Protein AF-A0A959JX43-F1 (afdb_monomer_lite)

Radius of gyration: 30.29 Å; chains: 1; bounding box: 79×46×99 Å

pLDDT: mean 90.4, std 11.29, range [35.94, 98.44]

Foldseek 3Di:
DDDQDQPPDPDQKGWGWDDDDQFIWIWIAGPPDDLVRARIFTATSVRDTFKGWHDDDPQETFIEAQTCSQEPDGNEYAHYHQGCNQDHHEYNEYAHEHQGCNQADHEYNEYAAYHLFCNNAPHAYDEYGAYHQGVNDADHAYLEYAHEACFQRDENQHYNEYTAEHCHHEPYHRAYCEAAAEQLGFHDHHVDYDHYALLDDDDDDPDDDDDDDDPVPDDPDDPDQAACLLPVQFDKDKAFDQSVVRSVLSCSVVPDDDDPVSVVSNVVSRPDIDIDGDLVSSVVSCVVVVHPQPQWDDAPDPSGDIDGDVVSVVVNNVVNVVVVVVVVVVVVVVVD

Structure (mmCIF, N/CA/C/O backbone):
data_AF-A0A959JX43-F1
#
_entry.id   AF-A0A959JX43-F1
#
loop_
_atom_site.group_PDB
_atom_site.id
_atom_site.type_symbol
_atom_site.label_atom_id
_atom_site.label_alt_id
_atom_site.label_comp_id
_atom_site.label_asym_id
_atom_site.label_entity_id
_atom_site.label_seq_id
_atom_site.pdbx_PDB_ins_code
_atom_site.Cartn_x
_atom_site.Cartn_y
_atom_site.Cartn_z
_atom_site.occupancy
_atom_site.B_iso_or_equiv
_atom_site.auth_seq_id
_atom_site.auth_comp_id
_atom_site.auth_asym_id
_atom_site.auth_atom_id
_atom_site.pdbx_PDB_model_num
ATOM 1 N N . MET A 1 1 ? 24.816 31.297 -49.666 1.00 35.94 1 MET A N 1
ATOM 2 C CA . MET A 1 1 ? 24.174 29.974 -49.842 1.00 35.94 1 MET A CA 1
ATOM 3 C C . MET A 1 1 ? 24.915 28.950 -48.992 1.00 35.94 1 MET A C 1
ATOM 5 O O . MET A 1 1 ? 26.053 28.632 -49.310 1.00 35.94 1 MET A O 1
ATOM 9 N N . ARG A 1 2 ? 24.331 28.492 -47.877 1.00 36.88 2 ARG A N 1
ATOM 10 C CA . ARG A 1 2 ? 24.921 27.414 -47.063 1.00 36.88 2 ARG A CA 1
ATOM 11 C C . ARG A 1 2 ? 24.716 26.089 -47.804 1.00 36.88 2 ARG A C 1
ATOM 13 O O . ARG A 1 2 ? 23.579 25.698 -48.038 1.00 36.88 2 ARG A O 1
ATOM 20 N N . LYS A 1 3 ? 25.809 25.441 -48.217 1.00 36.75 3 LYS A N 1
ATOM 21 C CA . LYS A 1 3 ? 25.782 24.109 -48.834 1.00 36.75 3 LYS A CA 1
ATOM 22 C C . LYS A 1 3 ? 25.577 23.068 -47.731 1.00 36.75 3 LYS A C 1
ATOM 24 O O . LYS A 1 3 ? 26.495 22.813 -46.958 1.00 36.75 3 LYS A O 1
ATOM 29 N N . TYR A 1 4 ? 24.385 22.487 -47.654 1.00 43.59 4 TYR A N 1
ATOM 30 C CA . TYR A 1 4 ? 24.177 21.213 -46.969 1.00 43.59 4 TYR A CA 1
ATOM 31 C C . TYR A 1 4 ? 24.683 20.125 -47.917 1.00 43.59 4 TYR A C 1
ATOM 33 O O . TYR A 1 4 ? 24.173 19.995 -49.028 1.00 43.59 4 TYR A O 1
ATOM 41 N N . ILE A 1 5 ? 25.735 19.402 -47.537 1.00 46.00 5 ILE A N 1
ATOM 42 C CA . ILE A 1 5 ? 26.233 18.286 -48.343 1.00 46.00 5 ILE A CA 1
ATOM 43 C C . ILE A 1 5 ? 25.382 17.065 -47.983 1.00 46.00 5 ILE A C 1
ATOM 45 O O . ILE A 1 5 ? 25.605 16.433 -46.955 1.00 46.00 5 ILE A O 1
ATOM 49 N N . LEU A 1 6 ? 24.374 16.766 -48.808 1.00 42.44 6 LEU A N 1
ATOM 50 C CA . LEU A 1 6 ? 23.697 15.470 -48.795 1.00 42.44 6 LEU A CA 1
ATOM 51 C C . LEU A 1 6 ? 24.623 14.461 -49.488 1.00 42.44 6 LEU A C 1
ATOM 53 O O . LEU A 1 6 ? 24.766 14.495 -50.709 1.00 42.44 6 LEU A O 1
ATOM 57 N N . TYR A 1 7 ? 25.254 13.566 -48.731 1.00 45.69 7 TYR A N 1
ATOM 58 C CA . TYR A 1 7 ? 25.876 12.382 -49.320 1.00 45.69 7 TYR A CA 1
ATOM 59 C C . TYR A 1 7 ? 24.782 11.342 -49.570 1.00 45.69 7 TYR A C 1
ATOM 61 O O . TYR A 1 7 ? 24.347 10.648 -48.656 1.00 45.69 7 TYR A O 1
ATOM 69 N N . TRP A 1 8 ? 24.320 11.241 -50.817 1.00 37.72 8 TRP A N 1
ATOM 70 C CA . TRP A 1 8 ? 23.585 10.064 -51.279 1.00 37.72 8 TRP A CA 1
ATOM 71 C C . TRP A 1 8 ? 24.584 8.914 -51.416 1.00 37.72 8 TRP A C 1
ATOM 73 O O . TRP A 1 8 ? 25.344 8.859 -52.381 1.00 37.72 8 TRP A O 1
ATOM 83 N N . CYS A 1 9 ? 24.624 8.018 -50.432 1.00 39.25 9 CYS A N 1
ATOM 84 C CA . CYS A 1 9 ? 25.372 6.774 -50.544 1.00 39.25 9 CYS A CA 1
ATOM 85 C C . CYS A 1 9 ? 24.421 5.680 -51.041 1.00 39.25 9 CYS A C 1
ATOM 87 O O . CYS A 1 9 ? 23.413 5.395 -50.404 1.00 39.25 9 CYS A O 1
ATOM 89 N N . LEU A 1 10 ? 24.758 5.050 -52.167 1.00 40.81 10 LEU A N 1
ATOM 90 C CA . LEU A 1 10 ? 24.085 3.876 -52.751 1.00 40.81 10 LEU A CA 1
ATOM 91 C C . LEU A 1 10 ? 24.312 2.578 -51.936 1.00 40.81 10 LEU A C 1
ATOM 93 O O . LEU A 1 10 ? 24.238 1.474 -52.464 1.00 40.81 10 LEU A O 1
ATOM 97 N N . SER A 1 11 ? 24.602 2.705 -50.643 1.00 46.47 11 SER A N 1
ATOM 98 C CA . SER A 1 11 ? 24.836 1.617 -49.695 1.00 46.47 11 SER A CA 1
ATOM 99 C C . SER A 1 11 ? 23.832 1.740 -48.552 1.00 46.47 11 SER A C 1
ATOM 101 O O . SER A 1 11 ? 23.388 2.840 -48.242 1.00 46.47 11 SER A O 1
ATOM 103 N N . ALA A 1 12 ? 23.465 0.614 -47.944 1.00 56.19 12 ALA A N 1
ATOM 104 C CA . ALA A 1 12 ? 22.329 0.396 -47.046 1.00 56.19 12 ALA A CA 1
ATOM 105 C C . ALA A 1 12 ? 22.258 1.242 -45.747 1.00 56.19 12 ALA A C 1
ATOM 107 O O . ALA A 1 12 ? 21.536 0.863 -44.839 1.00 56.19 12 ALA A O 1
ATOM 108 N N . CYS A 1 13 ? 22.962 2.366 -45.622 1.00 59.44 13 CYS A N 1
ATOM 109 C CA . CYS A 1 13 ? 22.801 3.355 -44.555 1.00 59.44 13 CYS A CA 1
ATOM 110 C C . CYS A 1 13 ? 22.980 4.769 -45.125 1.00 59.44 13 CYS A C 1
ATOM 112 O O . CYS A 1 13 ? 23.917 5.023 -45.883 1.00 59.44 13 CYS A O 1
ATOM 114 N N . THR A 1 14 ? 22.115 5.706 -44.725 1.00 76.88 14 THR A N 1
ATOM 115 C CA . THR A 1 14 ? 22.274 7.135 -45.049 1.00 76.88 14 THR A CA 1
ATOM 116 C C . THR A 1 14 ? 22.760 7.884 -43.816 1.00 76.88 14 THR A C 1
ATOM 118 O O . THR A 1 14 ? 22.103 7.840 -42.778 1.00 76.88 14 THR A O 1
ATOM 121 N N . THR A 1 15 ? 23.883 8.592 -43.938 1.00 79.31 15 THR A N 1
ATOM 122 C CA . THR A 1 15 ? 24.430 9.445 -42.876 1.00 79.31 15 THR A CA 1
ATOM 123 C C . THR A 1 15 ? 24.252 10.915 -43.242 1.00 79.31 15 THR A C 1
ATOM 125 O O . THR A 1 15 ? 24.663 11.352 -44.317 1.00 79.31 15 THR A O 1
ATOM 128 N N . ILE A 1 16 ? 23.681 11.700 -42.331 1.00 82.44 16 ILE A N 1
ATOM 129 C CA . ILE A 1 16 ? 23.533 13.152 -42.454 1.00 82.44 16 ILE A CA 1
ATOM 130 C C . ILE A 1 16 ? 24.350 13.815 -41.348 1.00 82.44 16 ILE A C 1
ATOM 132 O O . ILE A 1 16 ? 24.233 13.455 -40.180 1.00 82.44 16 ILE A O 1
ATOM 136 N N . ILE A 1 17 ? 25.177 14.795 -41.708 1.00 81.12 17 ILE A N 1
ATOM 137 C CA . ILE A 1 17 ? 26.046 15.509 -40.768 1.00 81.12 17 ILE A CA 1
ATOM 138 C C . ILE A 1 17 ? 25.634 16.980 -40.730 1.00 81.12 17 ILE A C 1
ATOM 140 O O . ILE A 1 17 ? 25.636 17.661 -41.757 1.00 81.12 17 ILE A O 1
ATOM 144 N N . PHE A 1 18 ? 25.330 17.486 -39.537 1.00 81.12 18 PHE A N 1
ATOM 145 C CA . PHE A 1 18 ? 25.034 18.894 -39.284 1.00 81.12 18 PHE A CA 1
ATOM 146 C C . PHE A 1 18 ? 26.153 19.529 -38.451 1.00 81.12 18 PHE A C 1
ATOM 148 O O . PHE A 1 18 ? 26.552 18.973 -37.431 1.00 81.12 18 PHE A O 1
ATOM 155 N N . GLY A 1 19 ? 26.636 20.708 -38.858 1.00 76.19 19 GLY A N 1
ATOM 156 C CA . GLY A 1 19 ? 27.656 21.479 -38.128 1.00 76.19 19 GLY A CA 1
ATOM 157 C C . GLY A 1 19 ? 28.937 21.746 -38.927 1.00 76.19 19 GLY A C 1
ATOM 158 O O . GLY A 1 19 ? 29.076 21.319 -40.072 1.00 76.19 19 GLY A O 1
ATOM 159 N N . GLN A 1 20 ? 29.861 22.501 -38.331 1.00 68.50 20 GLN A N 1
ATOM 160 C CA . GLN A 1 20 ? 31.206 22.791 -38.852 1.00 68.50 20 GLN A CA 1
ATOM 161 C C . GLN A 1 20 ? 32.230 22.473 -37.745 1.00 68.50 20 GLN A C 1
ATOM 163 O O . GLN A 1 20 ? 31.922 22.645 -36.567 1.00 68.50 20 GLN A O 1
ATOM 168 N N . ASN A 1 21 ? 33.443 22.046 -38.110 1.00 65.94 21 ASN A N 1
ATOM 169 C CA . ASN A 1 21 ? 34.558 21.761 -37.186 1.00 65.94 21 ASN A CA 1
ATOM 170 C C . ASN A 1 21 ? 34.252 20.668 -36.131 1.00 65.94 21 ASN A C 1
ATOM 172 O O . ASN A 1 21 ? 33.748 19.606 -36.495 1.00 65.94 21 ASN A O 1
ATOM 176 N N . GLU A 1 22 ? 34.609 20.878 -34.858 1.00 67.62 22 GLU A N 1
ATOM 177 C CA . GLU A 1 22 ? 34.561 19.867 -33.782 1.00 67.62 22 GLU A CA 1
ATOM 178 C C . GLU A 1 22 ? 33.154 19.605 -33.211 1.00 67.62 22 GLU A C 1
ATOM 180 O O . GLU A 1 22 ? 32.963 18.635 -32.481 1.00 67.62 22 GLU A O 1
ATOM 185 N N . SER A 1 23 ? 32.148 20.405 -33.580 1.00 72.00 23 SER A N 1
ATOM 186 C CA . SER A 1 23 ? 30.762 20.270 -33.103 1.00 72.00 23 SER A CA 1
ATOM 187 C C . SER A 1 23 ? 29.850 19.791 -34.233 1.00 72.00 23 SER A C 1
ATOM 189 O O . SER A 1 23 ? 29.250 20.590 -34.955 1.00 72.00 23 SER A O 1
ATOM 191 N N . LYS A 1 24 ? 29.772 18.467 -34.403 1.00 82.88 24 LYS A N 1
ATOM 192 C CA . LYS A 1 24 ? 28.959 17.790 -35.425 1.00 82.88 24 LYS A CA 1
ATOM 193 C C . LYS A 1 24 ? 27.871 16.942 -34.769 1.00 82.88 24 LYS A C 1
ATOM 195 O O . LYS A 1 24 ? 28.171 16.154 -33.876 1.00 82.88 24 LYS A O 1
ATOM 200 N N . LEU A 1 25 ? 26.638 17.075 -35.253 1.00 84.19 25 LEU A N 1
ATOM 201 C CA . LEU A 1 25 ? 25.567 16.104 -35.035 1.00 84.19 25 LEU A CA 1
ATOM 202 C C . LEU A 1 25 ? 25.544 15.159 -36.232 1.00 84.19 25 LEU A C 1
ATOM 204 O O . LEU A 1 25 ? 25.424 15.613 -37.373 1.00 84.19 25 LEU A O 1
ATOM 208 N N . VAL A 1 26 ? 25.654 13.862 -35.969 1.00 85.81 26 VAL A N 1
ATOM 209 C CA . VAL A 1 26 ? 25.601 12.823 -36.999 1.00 85.81 26 VAL A CA 1
ATOM 210 C C . VAL A 1 26 ? 24.303 12.041 -36.834 1.00 85.81 26 VAL A C 1
ATOM 212 O O . VAL A 1 26 ? 24.002 11.575 -35.738 1.00 85.81 26 VAL A O 1
ATOM 215 N N . ILE A 1 27 ? 23.533 11.931 -37.914 1.00 87.62 27 ILE A N 1
ATOM 216 C CA . ILE A 1 27 ? 22.304 11.140 -37.989 1.00 87.62 27 ILE A CA 1
ATOM 217 C C . ILE A 1 27 ? 22.550 9.982 -38.943 1.00 87.62 27 ILE A C 1
ATOM 219 O O . ILE A 1 27 ? 22.764 10.222 -40.129 1.00 87.62 27 ILE A O 1
ATOM 223 N N . ASP A 1 28 ? 22.485 8.750 -38.454 1.00 84.81 28 ASP A N 1
ATOM 224 C CA . ASP A 1 28 ? 22.538 7.561 -39.306 1.00 84.81 28 ASP A CA 1
ATOM 225 C C . ASP A 1 28 ? 21.177 6.900 -39.358 1.00 84.81 28 ASP A C 1
ATOM 227 O O . ASP A 1 28 ? 20.604 6.586 -38.315 1.00 84.81 28 ASP A O 1
ATOM 231 N N . ALA A 1 29 ? 20.685 6.673 -40.571 1.00 85.50 29 ALA A N 1
ATOM 232 C CA . ALA A 1 29 ? 19.454 5.948 -40.826 1.00 85.50 29 ALA A CA 1
ATOM 233 C C . ALA A 1 29 ? 19.763 4.573 -41.431 1.00 85.50 29 ALA A C 1
ATOM 235 O O . ALA A 1 29 ? 20.457 4.494 -42.451 1.00 85.50 29 ALA A O 1
ATOM 236 N N . SER A 1 30 ? 19.224 3.508 -40.828 1.00 83.06 30 SER A N 1
ATOM 237 C CA . SER A 1 30 ? 19.380 2.126 -41.291 1.00 83.06 30 SER A CA 1
ATOM 238 C C . SER A 1 30 ? 18.025 1.507 -41.668 1.00 83.06 30 SER A C 1
ATOM 240 O O . SER A 1 30 ? 17.163 1.376 -40.804 1.00 83.06 30 SER A O 1
ATOM 242 N N . PRO A 1 31 ? 17.817 1.071 -42.925 1.00 79.19 31 PRO A N 1
ATOM 243 C CA . PRO A 1 31 ? 16.594 0.400 -43.355 1.00 79.19 31 PRO A CA 1
ATOM 244 C C . PRO A 1 31 ? 16.467 -1.022 -42.778 1.00 79.19 31 PRO A C 1
ATOM 246 O O . PRO A 1 31 ? 15.361 -1.543 -42.682 1.00 79.19 31 PRO A O 1
ATOM 249 N N . ASN A 1 32 ? 17.579 -1.640 -42.361 1.00 81.62 32 ASN A N 1
ATOM 250 C CA . ASN A 1 32 ? 17.627 -2.987 -41.785 1.00 81.62 32 ASN A CA 1
ATOM 251 C C . ASN A 1 32 ? 17.700 -2.911 -40.252 1.00 81.62 32 ASN A C 1
ATOM 253 O O . ASN A 1 32 ? 18.706 -3.293 -39.642 1.00 81.62 32 ASN A O 1
ATOM 257 N N . GLN A 1 33 ? 16.657 -2.354 -39.637 1.00 79.69 33 GLN A N 1
ATOM 258 C CA . GLN A 1 33 ? 16.631 -2.151 -38.190 1.00 79.69 33 GLN A CA 1
ATOM 259 C C . GLN A 1 33 ? 16.560 -3.473 -37.404 1.00 79.69 33 GLN A C 1
ATOM 261 O O . GLN A 1 33 ? 15.906 -4.430 -37.815 1.00 79.69 33 GLN A O 1
ATOM 266 N N . THR A 1 34 ? 17.212 -3.502 -36.245 1.00 83.31 34 THR A N 1
ATOM 267 C CA . THR A 1 34 ? 17.090 -4.526 -35.194 1.00 83.31 34 THR A CA 1
ATOM 268 C C . THR A 1 34 ? 17.241 -3.847 -33.829 1.00 83.31 34 THR A C 1
ATOM 270 O O . THR A 1 34 ? 17.682 -2.699 -33.766 1.00 83.31 34 THR A O 1
ATOM 273 N N . ASN A 1 35 ? 17.002 -4.563 -32.729 1.00 80.38 35 ASN A N 1
ATOM 274 C CA . ASN A 1 35 ? 17.163 -3.999 -31.381 1.00 80.38 35 ASN A CA 1
ATOM 275 C C . ASN A 1 35 ? 18.596 -3.550 -31.041 1.00 80.38 35 ASN A C 1
ATOM 277 O O . ASN A 1 35 ? 18.798 -2.731 -30.148 1.00 80.38 35 ASN A O 1
ATOM 281 N N . VAL A 1 36 ? 19.594 -4.057 -31.771 1.00 82.06 36 VAL A N 1
ATOM 282 C CA . VAL A 1 36 ? 21.014 -3.669 -31.662 1.00 82.06 36 VAL A CA 1
ATOM 283 C C . VAL A 1 36 ? 21.492 -2.824 -32.852 1.00 82.06 36 VAL A C 1
ATOM 285 O O . VAL A 1 36 ? 22.626 -2.341 -32.871 1.00 82.06 36 VAL A O 1
ATOM 288 N N . ASN A 1 37 ? 20.634 -2.632 -33.857 1.00 86.06 37 ASN A N 1
ATOM 289 C CA . ASN A 1 37 ? 20.868 -1.773 -35.010 1.00 86.06 37 ASN A CA 1
ATOM 290 C C . ASN A 1 37 ? 19.656 -0.857 -35.230 1.00 86.06 37 ASN A C 1
ATOM 292 O O . ASN A 1 37 ? 18.801 -1.184 -36.050 1.00 86.06 37 ASN A O 1
ATOM 296 N N . PRO A 1 38 ? 19.544 0.261 -34.501 1.00 86.06 38 PRO A N 1
ATOM 297 C CA . PRO A 1 38 ? 18.350 1.093 -34.541 1.00 86.06 38 PRO A CA 1
ATOM 298 C C . PRO A 1 38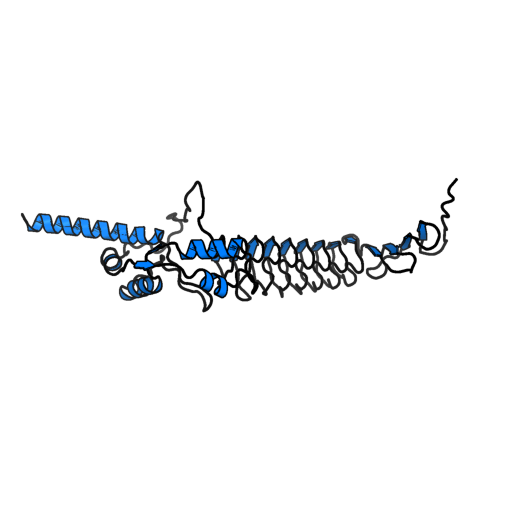 ? 18.116 1.745 -35.910 1.00 86.06 38 PRO A C 1
ATOM 300 O O . PRO A 1 38 ? 19.060 1.998 -36.663 1.00 86.06 38 PRO A O 1
ATOM 303 N N . LEU A 1 39 ? 16.850 2.072 -36.189 1.00 89.19 39 LEU A N 1
ATOM 304 C CA . LEU A 1 39 ? 16.424 2.776 -37.402 1.00 89.19 39 LEU A CA 1
ATOM 305 C C . LEU A 1 39 ? 17.119 4.130 -37.546 1.00 89.19 39 LEU A C 1
ATOM 307 O O . LEU A 1 39 ? 17.547 4.467 -38.645 1.00 89.19 39 LEU A O 1
ATOM 311 N N . ILE A 1 40 ? 17.236 4.890 -36.451 1.00 89.88 40 ILE A N 1
ATOM 312 C CA . ILE A 1 40 ? 17.953 6.168 -36.402 1.00 89.88 40 ILE A CA 1
ATOM 313 C C . ILE A 1 40 ? 18.916 6.179 -35.212 1.00 89.88 40 ILE A C 1
ATOM 315 O O . ILE A 1 40 ? 18.512 5.922 -34.075 1.00 89.88 40 ILE A O 1
ATOM 319 N N . ARG A 1 41 ? 20.175 6.550 -35.465 1.00 89.50 41 ARG A N 1
ATOM 320 C CA . ARG A 1 41 ? 21.171 6.899 -34.439 1.00 89.50 41 ARG A CA 1
ATOM 321 C C . ARG A 1 41 ? 21.476 8.382 -34.505 1.00 89.50 41 ARG A C 1
ATOM 323 O O . ARG A 1 41 ? 21.782 8.895 -35.578 1.00 89.50 41 ARG A O 1
ATOM 330 N N . LEU A 1 42 ? 21.448 9.049 -33.357 1.00 90.50 42 LEU A N 1
ATOM 331 C CA . LEU A 1 42 ? 22.016 10.383 -33.190 1.00 90.50 42 LEU A CA 1
ATOM 332 C C . LEU A 1 42 ? 23.347 10.245 -32.459 1.00 90.50 42 LEU A C 1
ATOM 334 O O . LEU A 1 42 ? 23.381 9.666 -31.374 1.00 90.50 42 LEU A O 1
ATOM 338 N N . ARG A 1 43 ? 24.427 10.777 -33.034 1.00 89.94 43 ARG A N 1
ATOM 339 C CA . ARG A 1 43 ? 25.784 10.695 -32.477 1.00 89.94 43 ARG A CA 1
ATOM 340 C C . ARG A 1 43 ? 26.431 12.064 -32.330 1.00 89.94 43 ARG A C 1
ATOM 342 O O . ARG A 1 43 ? 26.120 12.994 -33.081 1.00 89.94 43 ARG A O 1
ATOM 349 N N . ASN A 1 44 ? 27.353 12.171 -31.376 1.00 88.81 44 ASN A N 1
ATOM 350 C CA . ASN A 1 44 ? 28.218 13.341 -31.237 1.00 88.81 44 ASN A CA 1
ATOM 351 C C . ASN A 1 44 ? 29.389 13.306 -32.244 1.00 88.81 44 ASN A C 1
ATOM 353 O O . ASN A 1 44 ? 29.579 12.341 -32.987 1.00 88.81 44 ASN A O 1
ATOM 357 N N . SER A 1 45 ? 30.218 14.352 -32.242 1.00 85.06 45 SER A N 1
ATOM 358 C CA . SER A 1 45 ? 31.385 14.473 -33.127 1.00 85.06 45 SER A CA 1
ATOM 359 C C . SER A 1 45 ? 32.493 13.451 -32.872 1.00 85.06 45 SER A C 1
ATOM 361 O O . SER A 1 45 ? 33.313 13.222 -33.759 1.00 85.06 45 SER A O 1
ATOM 363 N N . GLN A 1 46 ? 32.509 12.834 -31.691 1.00 87.38 46 GLN A N 1
ATOM 364 C CA . GLN A 1 46 ? 33.448 11.778 -31.308 1.00 87.38 46 GLN A CA 1
ATOM 365 C C . GLN A 1 46 ? 32.961 10.385 -31.742 1.00 87.38 46 GLN A C 1
ATOM 367 O O . GLN A 1 46 ? 33.688 9.411 -31.586 1.00 87.38 46 GLN A O 1
ATOM 372 N N . GLY A 1 47 ? 31.747 10.284 -32.296 1.00 85.25 47 GLY A N 1
ATOM 373 C CA . GLY A 1 47 ? 31.135 9.023 -32.709 1.00 85.25 47 GLY A CA 1
ATOM 374 C C . GLY A 1 47 ? 30.369 8.297 -31.601 1.00 85.25 47 GLY A C 1
ATOM 375 O O . GLY A 1 47 ? 29.906 7.185 -31.844 1.00 85.25 47 GLY A O 1
ATOM 376 N N . ASN A 1 48 ? 30.198 8.910 -30.426 1.00 89.12 48 ASN A N 1
ATOM 377 C CA . ASN A 1 48 ? 29.417 8.334 -29.332 1.00 89.12 48 ASN A CA 1
ATOM 378 C C . ASN A 1 48 ? 27.920 8.470 -29.618 1.00 89.12 48 ASN A C 1
ATOM 380 O O . ASN A 1 48 ? 27.450 9.550 -29.993 1.00 89.12 48 ASN A O 1
ATOM 384 N N . ASP A 1 49 ? 27.177 7.393 -29.380 1.00 89.31 49 ASP A N 1
ATOM 385 C CA . ASP A 1 49 ? 25.722 7.377 -29.489 1.00 89.31 49 ASP A CA 1
ATOM 386 C C . ASP A 1 49 ? 25.080 8.217 -28.376 1.00 89.31 49 ASP A C 1
ATOM 388 O O . ASP A 1 49 ? 25.393 8.074 -27.196 1.00 89.31 49 ASP A O 1
ATOM 392 N N . LEU A 1 50 ? 24.162 9.097 -28.768 1.00 87.44 50 LEU A N 1
ATOM 393 C CA . LEU A 1 50 ? 23.392 9.965 -27.876 1.00 87.44 50 LEU A CA 1
ATOM 394 C C . LEU A 1 50 ? 21.954 9.466 -27.716 1.00 87.44 50 LEU A C 1
ATOM 396 O O . LEU A 1 50 ? 21.377 9.535 -26.634 1.00 87.44 50 LEU A O 1
ATOM 400 N N . MET A 1 51 ? 21.356 8.986 -28.807 1.00 90.12 51 MET A N 1
ATOM 401 C CA . MET A 1 51 ? 19.957 8.574 -28.848 1.00 90.12 51 MET A CA 1
ATOM 402 C C . MET A 1 51 ? 19.735 7.558 -29.958 1.00 90.12 51 MET A C 1
ATOM 404 O O . MET A 1 51 ? 20.236 7.724 -31.073 1.00 90.12 51 MET A O 1
ATOM 408 N N . TRP A 1 52 ? 18.955 6.527 -29.649 1.00 88.94 52 TRP A N 1
ATOM 409 C CA . TRP A 1 52 ? 18.468 5.545 -30.611 1.00 88.94 52 TRP A CA 1
ATOM 410 C C . TRP A 1 52 ? 16.961 5.716 -30.780 1.00 88.94 52 TRP A C 1
ATOM 412 O O . TRP A 1 52 ? 16.263 5.954 -29.794 1.00 88.94 52 TRP A O 1
ATOM 422 N N . ILE A 1 53 ? 16.465 5.587 -32.008 1.00 87.38 53 ILE A N 1
ATOM 423 C CA . ILE A 1 53 ? 15.035 5.463 -32.313 1.00 87.38 53 ILE A CA 1
ATOM 424 C C . ILE A 1 53 ? 14.875 4.201 -33.146 1.00 87.38 53 ILE A C 1
ATOM 426 O O . ILE A 1 53 ? 15.507 4.083 -34.198 1.00 87.38 53 ILE A O 1
ATOM 430 N N . HIS A 1 54 ? 14.076 3.249 -32.671 1.00 86.81 54 HIS A N 1
ATOM 431 C CA . HIS A 1 54 ? 13.856 1.984 -33.367 1.00 86.81 54 HIS A CA 1
ATOM 432 C C . HIS A 1 54 ? 12.557 1.297 -32.952 1.00 86.81 54 HIS A C 1
ATOM 434 O O . HIS A 1 54 ? 11.874 1.721 -32.021 1.00 86.81 54 HIS A O 1
ATOM 440 N N . SER A 1 55 ? 12.200 0.268 -33.708 1.00 82.81 55 SER A N 1
ATOM 441 C CA . SER A 1 55 ? 11.029 -0.570 -33.493 1.00 82.81 55 SER A CA 1
ATOM 442 C C . SER A 1 55 ? 11.365 -1.981 -33.974 1.00 82.81 55 SER A C 1
ATOM 444 O O . SER A 1 55 ? 11.770 -2.162 -35.124 1.00 82.81 55 SER A O 1
ATOM 446 N N . ASP A 1 56 ? 11.215 -2.996 -33.124 1.00 76.56 56 ASP A N 1
ATOM 447 C CA . ASP A 1 56 ? 11.192 -4.387 -33.567 1.00 76.56 56 ASP A CA 1
ATOM 448 C C . ASP A 1 56 ? 9.756 -4.873 -33.722 1.00 76.56 56 ASP A C 1
ATOM 450 O O . ASP A 1 56 ? 8.959 -4.861 -32.788 1.00 76.56 56 ASP A O 1
ATOM 454 N N . ARG A 1 57 ? 9.426 -5.378 -34.917 1.00 71.69 57 ARG A N 1
ATOM 455 C CA . ARG A 1 57 ? 8.059 -5.808 -35.262 1.00 71.69 57 ARG A CA 1
ATOM 456 C C . ARG A 1 57 ? 7.066 -4.619 -35.193 1.00 71.69 57 ARG A C 1
ATOM 458 O O . ARG A 1 57 ? 7.366 -3.573 -34.635 1.00 71.69 57 ARG A O 1
ATOM 465 N N . PRO A 1 58 ? 5.872 -4.705 -35.797 1.00 69.50 58 PRO A N 1
ATOM 466 C CA . PRO A 1 58 ? 5.065 -3.503 -36.041 1.00 69.50 58 PRO A CA 1
ATOM 467 C C . PRO A 1 58 ? 4.472 -2.824 -34.790 1.00 69.50 58 PRO A C 1
ATOM 469 O O . PRO A 1 58 ? 3.834 -1.788 -34.934 1.00 69.50 58 PRO A O 1
ATOM 472 N N . ALA A 1 59 ? 4.643 -3.384 -33.588 1.00 83.31 59 ALA A N 1
ATOM 473 C CA . ALA A 1 59 ? 3.939 -2.938 -32.384 1.00 83.31 59 ALA A CA 1
ATOM 474 C C . ALA A 1 59 ? 4.835 -2.308 -31.300 1.00 83.31 59 ALA A C 1
ATOM 476 O O . ALA A 1 59 ? 4.303 -1.737 -30.354 1.00 83.31 59 ALA A O 1
ATOM 477 N N . ASN A 1 60 ? 6.165 -2.391 -31.406 1.00 90.62 60 ASN A N 1
ATOM 478 C CA . ASN A 1 60 ? 7.060 -1.833 -30.389 1.00 90.62 60 ASN A CA 1
ATOM 479 C C . ASN A 1 60 ? 7.536 -0.421 -30.762 1.00 90.62 60 ASN A C 1
ATOM 481 O O . ASN A 1 60 ? 7.756 -0.127 -31.934 1.00 90.62 60 ASN A O 1
ATOM 485 N N . THR A 1 61 ? 7.728 0.458 -29.780 1.00 92.56 61 THR A N 1
ATOM 486 C CA . THR A 1 61 ? 8.295 1.804 -29.966 1.00 92.56 61 THR A CA 1
ATOM 487 C C . THR A 1 61 ? 9.413 2.033 -28.967 1.00 92.56 61 THR A C 1
ATOM 489 O O . THR A 1 61 ? 9.154 2.076 -27.766 1.00 92.56 61 THR A O 1
ATOM 492 N N . PHE A 1 62 ? 10.640 2.230 -29.448 1.00 93.50 62 PHE A N 1
ATOM 493 C CA . PHE A 1 62 ? 11.807 2.423 -28.594 1.00 93.50 62 PHE A CA 1
ATOM 494 C C . PHE A 1 62 ? 12.537 3.727 -28.898 1.00 93.50 62 PHE A C 1
ATOM 496 O O . PHE A 1 62 ? 12.858 4.041 -30.048 1.00 93.50 62 PHE A O 1
ATOM 503 N N . MET A 1 63 ? 12.830 4.482 -27.842 1.00 94.06 63 MET A N 1
ATOM 504 C CA . MET A 1 63 ? 13.492 5.776 -27.925 1.00 94.06 63 MET A CA 1
ATOM 505 C C . MET A 1 63 ? 14.429 5.996 -26.734 1.00 94.06 63 MET A C 1
ATOM 507 O O . MET A 1 63 ? 13.988 6.188 -25.610 1.00 94.06 63 MET A O 1
ATOM 511 N N . GLY A 1 64 ? 15.737 6.041 -26.970 1.00 93.44 64 GLY A N 1
ATOM 512 C CA . GLY A 1 64 ? 16.747 6.251 -25.929 1.00 93.44 64 GLY A CA 1
ATOM 513 C C . GLY A 1 64 ? 17.939 5.316 -26.083 1.00 93.44 64 GLY A C 1
ATOM 514 O O . GLY A 1 64 ? 17.831 4.250 -26.687 1.00 93.44 64 GLY A O 1
ATOM 515 N N . PHE A 1 65 ? 19.098 5.724 -25.562 1.00 92.12 65 PHE A N 1
ATOM 516 C CA . PHE A 1 65 ? 20.309 4.904 -25.621 1.00 92.12 65 PHE A CA 1
ATOM 517 C C . PHE A 1 65 ? 20.065 3.539 -24.960 1.00 92.12 65 PHE A C 1
ATOM 519 O O . PHE A 1 65 ? 19.635 3.477 -23.810 1.00 92.12 65 PHE A O 1
ATOM 526 N N . LEU A 1 66 ? 20.304 2.453 -25.699 1.00 91.88 66 LEU A N 1
ATOM 527 C CA . LEU A 1 66 ? 20.081 1.070 -25.258 1.00 91.88 66 LEU A CA 1
ATOM 528 C C . LEU A 1 66 ? 18.646 0.738 -24.786 1.00 91.88 66 LEU A C 1
ATOM 530 O O . LEU A 1 66 ? 18.447 -0.220 -24.033 1.00 91.88 66 LEU A O 1
ATOM 534 N N . SER A 1 67 ? 17.635 1.495 -25.218 1.00 94.06 67 SER A N 1
ATOM 535 C CA . SER A 1 67 ? 16.235 1.168 -24.924 1.00 94.06 67 SER A CA 1
ATOM 536 C C . SER A 1 67 ? 15.780 -0.070 -25.707 1.00 94.06 67 SER A C 1
ATOM 538 O O . SER A 1 67 ? 16.048 -0.161 -26.905 1.00 94.06 67 SER A O 1
ATOM 540 N N . GLY A 1 68 ? 15.124 -1.025 -25.036 1.00 90.94 68 GLY A N 1
ATOM 541 C CA . GLY A 1 68 ? 14.543 -2.223 -25.664 1.00 90.94 68 GLY A CA 1
ATOM 542 C C . GLY A 1 68 ? 15.536 -3.201 -26.308 1.00 90.94 68 GLY A C 1
ATOM 543 O O . GLY A 1 68 ? 15.133 -4.026 -27.120 1.00 90.94 68 GLY A O 1
ATOM 544 N N . VAL A 1 69 ? 16.833 -3.132 -25.986 1.00 90.56 69 VAL A N 1
ATOM 545 C CA . VAL A 1 69 ? 17.881 -3.884 -26.709 1.00 90.56 69 VAL A CA 1
ATOM 546 C C . VAL A 1 69 ? 17.705 -5.402 -26.644 1.00 90.56 69 VAL A C 1
ATOM 548 O O . VAL A 1 69 ? 17.922 -6.078 -27.648 1.00 90.56 69 VAL A O 1
ATOM 551 N N . ALA A 1 70 ? 17.309 -5.947 -25.493 1.00 90.62 70 ALA A N 1
ATOM 552 C CA . ALA A 1 70 ? 17.046 -7.377 -25.353 1.00 90.62 70 ALA A CA 1
ATOM 553 C C . ALA A 1 70 ? 15.568 -7.749 -25.561 1.00 90.62 70 ALA A C 1
ATOM 555 O O . ALA A 1 70 ? 15.233 -8.918 -25.374 1.00 90.62 70 ALA A O 1
ATOM 556 N N . ASN A 1 71 ? 14.707 -6.796 -25.960 1.00 89.62 71 ASN A N 1
ATOM 557 C CA . ASN A 1 71 ? 13.281 -7.039 -26.171 1.00 89.62 71 ASN A CA 1
ATOM 558 C C . ASN A 1 71 ? 13.052 -8.226 -27.112 1.00 89.62 71 ASN A C 1
ATOM 560 O O . ASN A 1 71 ? 13.555 -8.241 -28.233 1.00 89.62 71 ASN A O 1
ATOM 564 N N . THR A 1 72 ? 12.258 -9.208 -26.683 1.00 89.81 72 THR A N 1
ATOM 565 C CA . THR A 1 72 ? 11.714 -10.228 -27.597 1.00 89.81 72 THR A CA 1
ATOM 566 C C . THR A 1 72 ? 10.182 -10.241 -27.642 1.00 89.81 72 THR A C 1
ATOM 568 O O . THR A 1 72 ? 9.614 -10.935 -28.490 1.00 89.81 72 THR A O 1
ATOM 571 N N . GLY A 1 73 ? 9.526 -9.436 -26.794 1.00 87.62 73 GLY A N 1
ATOM 572 C CA . GLY A 1 73 ? 8.075 -9.275 -26.704 1.00 87.62 73 GLY A CA 1
ATOM 573 C C . GLY A 1 73 ? 7.476 -8.298 -27.722 1.00 87.62 73 GLY A C 1
ATOM 574 O O . GLY A 1 73 ? 8.157 -7.801 -28.623 1.00 87.62 73 GLY A O 1
ATOM 575 N N . LEU A 1 74 ? 6.176 -8.039 -27.594 1.00 89.44 74 LEU A N 1
ATOM 576 C CA . LEU A 1 74 ? 5.352 -7.272 -28.535 1.00 89.44 74 LEU A CA 1
ATOM 577 C C . LEU A 1 74 ? 4.585 -6.156 -27.815 1.00 89.44 74 LEU A C 1
ATOM 579 O O . LEU A 1 74 ? 4.290 -6.280 -26.629 1.00 89.44 74 LEU A O 1
ATOM 583 N N . ALA A 1 75 ? 4.203 -5.117 -28.562 1.00 91.12 75 ALA A N 1
ATOM 584 C CA . ALA A 1 75 ? 3.354 -4.016 -28.097 1.00 91.12 75 ALA A CA 1
ATOM 585 C C . ALA A 1 75 ? 3.919 -3.210 -26.907 1.00 91.12 75 ALA A C 1
ATOM 587 O O . ALA A 1 75 ? 3.187 -2.711 -26.058 1.00 91.12 75 ALA A O 1
ATOM 588 N N . ASN A 1 76 ? 5.240 -3.052 -26.851 1.00 94.81 76 ASN A N 1
ATOM 589 C CA . ASN A 1 76 ? 5.947 -2.323 -25.808 1.00 94.81 76 ASN A CA 1
ATOM 590 C C . ASN A 1 76 ? 6.327 -0.902 -26.255 1.00 94.81 76 ASN A C 1
ATOM 592 O O . ASN A 1 76 ? 6.836 -0.697 -27.355 1.00 94.81 76 ASN A O 1
ATOM 596 N N . THR A 1 77 ? 6.166 0.083 -25.373 1.00 95.94 77 THR A N 1
ATOM 597 C CA . THR A 1 77 ? 6.664 1.453 -25.566 1.00 95.94 77 THR A CA 1
ATOM 598 C C . THR A 1 77 ? 7.739 1.750 -24.535 1.00 95.94 77 THR A C 1
ATOM 600 O O . THR A 1 77 ? 7.421 1.901 -23.361 1.00 95.94 77 THR A O 1
ATOM 603 N N . PHE A 1 78 ? 9.000 1.865 -24.952 1.00 96.06 78 PHE A N 1
ATOM 604 C CA . PHE A 1 78 ? 10.118 2.198 -24.068 1.00 96.06 78 PHE A CA 1
ATOM 605 C C . PHE A 1 78 ? 10.768 3.521 -24.480 1.00 96.06 78 PHE A C 1
ATOM 607 O O . PHE A 1 78 ? 11.272 3.669 -25.590 1.00 96.06 78 PHE A O 1
ATOM 614 N N . ILE A 1 79 ? 10.754 4.503 -23.580 1.00 96.38 79 ILE A N 1
ATOM 615 C CA . ILE A 1 79 ? 11.292 5.844 -23.816 1.00 96.38 79 ILE A CA 1
ATOM 616 C C . ILE A 1 79 ? 12.199 6.236 -22.649 1.00 96.38 79 ILE A C 1
ATOM 618 O O . ILE A 1 79 ? 11.744 6.500 -21.543 1.00 96.38 79 ILE A O 1
ATOM 622 N N . GLY A 1 80 ? 13.499 6.312 -22.889 1.00 96.44 80 GLY A N 1
ATOM 623 C CA . GLY A 1 80 ? 14.510 6.634 -21.890 1.00 96.44 80 GLY A CA 1
ATOM 624 C C . GLY A 1 80 ? 15.758 5.782 -22.068 1.00 96.44 80 GLY A C 1
ATOM 625 O O . GLY A 1 80 ? 15.713 4.680 -22.615 1.00 96.44 80 GLY A O 1
ATOM 626 N N . SER A 1 81 ? 16.903 6.292 -21.613 1.00 95.00 81 SER A N 1
ATOM 627 C CA . SER A 1 81 ? 18.134 5.498 -21.633 1.00 95.00 81 SER A CA 1
ATOM 628 C C . SER A 1 81 ? 17.944 4.240 -20.780 1.00 95.00 81 SER A C 1
ATOM 630 O O . SER A 1 81 ? 17.453 4.331 -19.653 1.00 95.00 81 SER A O 1
ATOM 632 N N . VAL A 1 82 ? 18.306 3.087 -21.349 1.00 95.25 82 VAL A N 1
ATOM 633 C CA . VAL A 1 82 ? 18.155 1.723 -20.808 1.00 95.25 82 VAL A CA 1
ATOM 634 C C . VAL A 1 82 ? 16.731 1.341 -20.358 1.00 95.25 82 VAL A C 1
ATOM 636 O O . VAL A 1 82 ? 16.557 0.377 -19.615 1.00 95.25 82 VAL A O 1
ATOM 639 N N . ALA A 1 83 ? 15.694 2.053 -20.815 1.00 96.38 83 ALA A N 1
ATOM 640 C CA . ALA A 1 83 ? 14.303 1.676 -20.5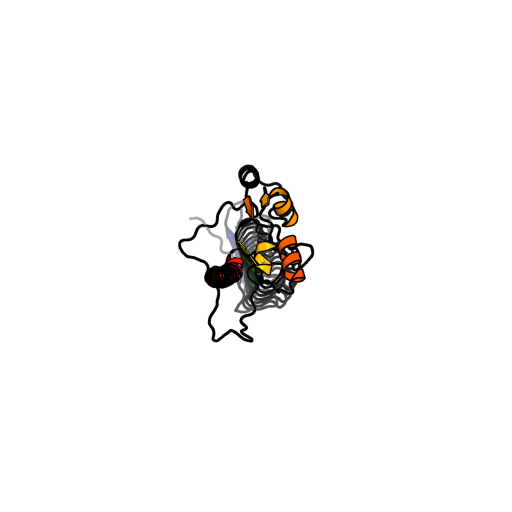55 1.00 96.38 83 ALA A CA 1
ATOM 641 C C . ALA A 1 83 ? 13.966 0.342 -21.246 1.00 96.38 83 ALA A C 1
ATOM 643 O O . ALA A 1 83 ? 14.249 0.182 -22.440 1.00 96.38 83 ALA A O 1
ATOM 644 N N . GLY A 1 84 ? 13.389 -0.607 -20.501 1.00 92.69 84 GLY A N 1
ATOM 645 C CA . GLY A 1 84 ? 13.043 -1.942 -21.005 1.00 92.69 84 GLY A CA 1
ATOM 646 C C . GLY A 1 84 ? 14.234 -2.765 -21.513 1.00 92.69 84 GLY A C 1
ATOM 647 O O . GLY A 1 84 ? 14.054 -3.627 -22.372 1.00 92.69 84 GLY A O 1
ATOM 648 N N . ASN A 1 85 ? 15.462 -2.466 -21.063 1.00 92.00 85 ASN A N 1
ATOM 649 C CA . ASN A 1 85 ? 16.688 -3.008 -21.658 1.00 92.00 85 ASN A CA 1
ATOM 650 C C . ASN A 1 85 ? 16.739 -4.541 -21.658 1.00 92.00 85 ASN A C 1
ATOM 652 O O . ASN A 1 85 ? 17.077 -5.115 -22.690 1.00 92.00 85 ASN A O 1
ATOM 656 N N . ALA A 1 86 ? 16.374 -5.177 -20.544 1.00 90.12 86 ALA A N 1
ATOM 657 C CA . ALA A 1 86 ? 16.355 -6.626 -20.384 1.00 90.12 86 ALA A CA 1
ATOM 658 C C . ALA A 1 86 ? 14.933 -7.217 -20.467 1.00 90.12 86 ALA A C 1
ATOM 660 O O . ALA A 1 86 ? 14.671 -8.277 -19.896 1.00 90.12 86 ALA A O 1
ATOM 661 N N . ASN A 1 87 ? 14.011 -6.558 -21.190 1.00 88.56 87 ASN A N 1
ATOM 662 C CA . ASN A 1 87 ? 12.692 -7.135 -21.436 1.00 88.56 87 ASN A CA 1
ATOM 663 C C . ASN A 1 87 ? 12.830 -8.409 -22.284 1.00 88.56 87 ASN A C 1
ATOM 665 O O . ASN A 1 87 ? 13.329 -8.296 -23.388 1.00 88.56 87 ASN A O 1
ATOM 669 N N . GLN A 1 88 ? 12.421 -9.603 -21.843 1.00 86.69 88 GLN A N 1
ATOM 670 C CA . GLN A 1 88 ? 12.518 -10.800 -22.704 1.00 86.69 88 GLN A CA 1
ATOM 671 C C . GLN A 1 88 ? 11.172 -11.079 -23.368 1.00 86.69 88 GLN A C 1
ATOM 673 O O . GLN A 1 88 ? 10.956 -10.645 -24.496 1.00 86.69 88 GLN A O 1
ATOM 678 N N . ALA A 1 89 ? 10.247 -11.748 -22.686 1.00 87.38 89 ALA A N 1
ATOM 679 C CA . ALA A 1 89 ? 8.947 -12.147 -23.231 1.00 87.38 89 ALA A CA 1
ATOM 680 C C . ALA A 1 89 ? 7.798 -11.176 -22.895 1.00 87.38 89 ALA A C 1
ATOM 682 O O . ALA A 1 89 ? 6.675 -11.395 -23.341 1.00 87.38 89 ALA A O 1
ATOM 683 N N . GLY A 1 90 ? 8.057 -10.125 -22.111 1.00 88.12 90 GLY A N 1
ATOM 684 C CA . GLY A 1 90 ? 7.027 -9.189 -21.657 1.00 88.12 90 GLY A CA 1
ATOM 685 C C . GLY A 1 90 ? 6.329 -8.452 -22.801 1.00 88.12 90 GLY A C 1
ATOM 686 O O . GLY A 1 90 ? 6.996 -7.955 -23.714 1.00 88.12 90 GLY A O 1
ATOM 687 N N . ILE A 1 91 ? 5.000 -8.362 -22.739 1.00 91.12 91 ILE A N 1
ATOM 688 C CA . ILE A 1 91 ? 4.147 -7.721 -23.753 1.00 91.12 91 ILE A CA 1
ATOM 689 C C . ILE A 1 91 ? 3.319 -6.576 -23.162 1.00 91.12 91 ILE A C 1
ATOM 691 O O . ILE A 1 91 ? 3.076 -6.547 -21.956 1.00 91.12 91 ILE A O 1
ATOM 695 N N . ASP A 1 92 ? 2.860 -5.651 -24.003 1.00 93.81 92 ASP A N 1
ATOM 696 C CA . ASP A 1 92 ? 1.950 -4.560 -23.616 1.00 93.81 92 ASP A CA 1
ATOM 697 C C . ASP A 1 92 ? 2.478 -3.670 -22.473 1.00 93.81 92 ASP A C 1
ATOM 699 O O . ASP A 1 92 ? 1.717 -3.199 -21.626 1.00 93.81 92 ASP A O 1
ATOM 703 N N . ASN A 1 93 ? 3.792 -3.443 -22.403 1.00 95.69 93 ASN A N 1
ATOM 704 C CA . ASN A 1 93 ? 4.389 -2.614 -21.359 1.00 95.69 93 ASN A CA 1
ATOM 705 C C . ASN A 1 93 ? 4.681 -1.191 -21.850 1.00 95.69 93 ASN A C 1
ATOM 707 O O . ASN A 1 93 ? 5.226 -0.986 -22.932 1.00 95.69 93 ASN A O 1
ATOM 711 N N . THR A 1 94 ? 4.417 -0.195 -21.010 1.00 97.31 94 THR A N 1
ATOM 712 C CA . THR A 1 94 ? 4.846 1.192 -21.231 1.00 97.31 94 THR A CA 1
ATOM 713 C C . THR A 1 94 ? 5.889 1.567 -20.191 1.00 97.31 94 THR A C 1
ATOM 715 O O . THR A 1 94 ? 5.586 1.570 -19.004 1.00 97.31 94 THR A O 1
ATOM 718 N N . ALA A 1 95 ? 7.104 1.910 -20.614 1.00 97.00 95 ALA A N 1
ATOM 719 C CA . ALA A 1 95 ? 8.169 2.402 -19.749 1.00 97.00 95 ALA A CA 1
ATOM 720 C C . ALA A 1 95 ? 8.686 3.753 -20.243 1.00 97.00 95 ALA A C 1
ATOM 722 O O . ALA A 1 95 ? 9.188 3.861 -21.358 1.00 97.00 95 ALA A O 1
ATOM 723 N N . VAL A 1 96 ? 8.607 4.784 -19.409 1.00 97.94 96 VAL A N 1
ATOM 724 C CA . VAL A 1 96 ? 9.088 6.127 -19.735 1.00 97.94 96 VAL A CA 1
ATOM 725 C C . VAL A 1 96 ? 9.940 6.654 -18.584 1.00 97.94 96 VAL A C 1
ATOM 727 O O . VAL A 1 96 ? 9.436 6.936 -17.502 1.00 97.94 96 VAL A O 1
ATOM 730 N N . GLY A 1 97 ? 11.243 6.800 -18.803 1.00 97.31 97 GLY A N 1
ATOM 731 C CA . GLY A 1 97 ? 12.214 7.224 -17.795 1.00 97.31 97 GLY A CA 1
ATOM 732 C C . GLY A 1 97 ? 13.537 6.471 -17.907 1.00 97.31 97 GLY A C 1
ATOM 733 O O . GLY A 1 97 ? 13.636 5.438 -18.566 1.00 97.31 97 GLY A O 1
ATOM 734 N N . TYR A 1 98 ? 14.580 6.985 -17.255 1.00 97.00 98 TYR A N 1
ATOM 735 C CA . TYR A 1 98 ? 15.863 6.286 -17.193 1.00 97.00 98 TYR A CA 1
ATOM 736 C C . TYR A 1 98 ? 15.711 4.968 -16.422 1.00 97.00 98 TYR A C 1
ATOM 738 O O . TYR A 1 98 ? 15.258 4.984 -15.278 1.00 97.00 98 TYR A O 1
ATOM 746 N N . ALA A 1 99 ? 16.076 3.843 -17.040 1.00 96.19 99 ALA A N 1
ATOM 747 C CA . ALA A 1 99 ? 15.967 2.504 -16.448 1.00 96.19 99 ALA A CA 1
ATOM 748 C C . ALA A 1 99 ? 14.552 2.118 -15.952 1.00 96.19 99 ALA A C 1
ATOM 750 O O . ALA A 1 99 ? 14.412 1.286 -15.054 1.00 96.19 99 ALA A O 1
ATOM 751 N N . ALA A 1 100 ? 13.489 2.704 -16.518 1.00 96.69 100 ALA A N 1
ATOM 752 C CA . ALA A 1 100 ? 12.126 2.228 -16.278 1.00 96.69 100 ALA A CA 1
ATOM 753 C C . ALA A 1 100 ? 11.962 0.812 -16.867 1.00 96.69 100 ALA A C 1
ATOM 755 O O . ALA A 1 100 ? 12.395 0.576 -17.999 1.00 96.69 100 ALA A O 1
ATOM 756 N N . LEU A 1 101 ? 11.363 -0.125 -16.115 1.00 94.12 101 LEU A N 1
ATOM 757 C CA . LEU A 1 101 ? 11.222 -1.543 -16.515 1.00 94.12 101 LEU A CA 1
ATOM 758 C C . LEU A 1 101 ? 12.545 -2.218 -16.949 1.00 94.12 101 LEU A C 1
ATOM 760 O O . LEU A 1 101 ? 12.565 -3.043 -17.861 1.00 94.12 101 LEU A O 1
ATOM 764 N N . TYR A 1 102 ? 13.670 -1.844 -16.335 1.00 93.94 102 TYR A N 1
ATOM 765 C CA . TYR A 1 102 ? 15.001 -2.286 -16.761 1.00 93.94 102 TYR A CA 1
ATOM 766 C C . TYR A 1 102 ? 15.158 -3.818 -16.874 1.00 93.94 102 TYR A C 1
ATOM 768 O O . TYR A 1 102 ? 15.655 -4.276 -17.901 1.00 93.94 102 TYR A O 1
ATOM 776 N N . ASP A 1 103 ? 14.709 -4.596 -15.881 1.00 89.81 103 ASP A N 1
ATOM 777 C CA . ASP A 1 103 ? 14.863 -6.064 -15.794 1.00 89.81 103 ASP A CA 1
ATOM 778 C C . ASP A 1 103 ? 13.521 -6.821 -15.826 1.00 89.81 103 ASP A C 1
ATOM 780 O O . ASP A 1 103 ? 13.200 -7.579 -14.911 1.00 89.81 103 ASP A O 1
ATOM 784 N N . ASN A 1 104 ? 12.718 -6.611 -16.880 1.00 87.62 104 ASN A N 1
ATOM 785 C CA . ASN A 1 104 ? 11.421 -7.282 -17.053 1.00 87.62 104 ASN A CA 1
ATOM 786 C C . ASN A 1 104 ? 11.465 -8.576 -17.880 1.00 87.62 104 ASN A C 1
ATOM 788 O O . ASN A 1 104 ? 11.197 -8.583 -19.077 1.00 87.62 104 ASN A O 1
ATOM 792 N N . ARG A 1 105 ? 11.744 -9.728 -17.266 1.00 87.31 105 ARG A N 1
ATOM 793 C CA . ARG A 1 105 ? 11.903 -10.981 -18.031 1.00 87.31 105 ARG A CA 1
ATOM 794 C C . ARG A 1 105 ? 10.605 -11.445 -18.697 1.00 87.31 105 ARG A C 1
ATOM 796 O O . ARG A 1 105 ? 10.632 -11.790 -19.876 1.00 87.31 105 ARG A O 1
ATOM 803 N N . SER A 1 106 ? 9.476 -11.451 -17.993 1.00 88.19 106 SER A N 1
ATOM 804 C CA . SER A 1 106 ? 8.211 -11.976 -18.545 1.00 88.19 106 SER A CA 1
ATOM 805 C C . SER A 1 106 ? 6.946 -11.201 -18.174 1.00 88.19 106 SER A C 1
ATOM 807 O O . SER A 1 106 ? 5.863 -11.605 -18.590 1.00 88.19 106 SER A O 1
ATOM 809 N N . GLY A 1 107 ? 7.048 -10.117 -17.402 1.00 89.12 107 GLY A N 1
ATOM 810 C CA . GLY A 1 107 ? 5.892 -9.328 -16.981 1.00 89.12 107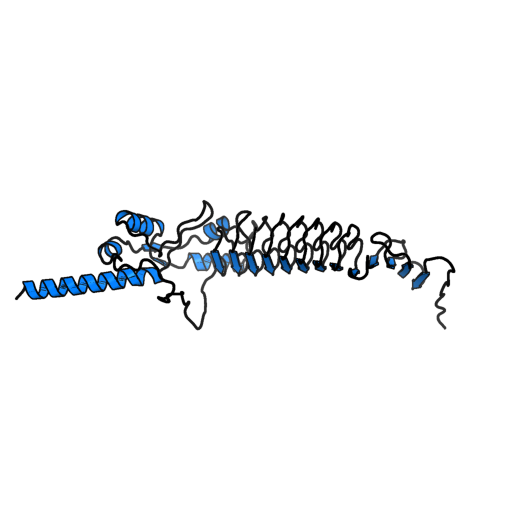 GLY A CA 1
ATOM 811 C C . GLY A 1 107 ? 5.209 -8.615 -18.148 1.00 89.12 107 GLY A C 1
ATOM 812 O O . GLY A 1 107 ? 5.864 -8.166 -19.095 1.00 89.12 107 GLY A O 1
ATOM 813 N N . HIS A 1 108 ? 3.889 -8.486 -18.088 1.00 92.44 108 HIS A N 1
ATOM 814 C CA . HIS A 1 108 ? 3.097 -7.858 -19.143 1.00 92.44 108 HIS A CA 1
ATOM 815 C C . HIS A 1 108 ? 2.061 -6.877 -18.602 1.00 92.44 108 HIS A C 1
ATOM 817 O O . HIS A 1 108 ? 1.675 -6.918 -17.431 1.00 92.44 108 HIS A O 1
ATOM 823 N N . SER A 1 109 ? 1.590 -5.996 -19.484 1.00 95.06 109 SER A N 1
ATOM 824 C CA . SER A 1 109 ? 0.547 -5.015 -19.172 1.00 95.06 109 SER A CA 1
ATOM 825 C C . SER A 1 109 ? 0.928 -4.078 -18.015 1.00 95.06 109 SER A C 1
ATOM 827 O O . SER A 1 109 ? 0.079 -3.716 -17.200 1.00 95.06 109 SER A O 1
ATOM 829 N N . ASN A 1 110 ? 2.208 -3.700 -17.914 1.00 96.31 110 ASN A N 1
ATOM 830 C CA . ASN A 1 110 ? 2.695 -2.777 -16.890 1.00 96.31 110 ASN A CA 1
ATOM 831 C C . ASN A 1 110 ? 2.868 -1.354 -17.436 1.00 96.31 110 ASN A C 1
ATOM 833 O O . ASN A 1 110 ? 3.302 -1.152 -18.569 1.00 96.31 110 ASN A O 1
ATOM 837 N N . THR A 1 111 ? 2.608 -0.353 -16.599 1.00 97.81 111 THR A N 1
ATOM 838 C CA . THR A 1 111 ? 2.924 1.056 -16.874 1.00 97.81 111 THR A CA 1
ATOM 839 C C . THR A 1 111 ? 3.946 1.553 -15.863 1.00 97.81 111 THR A C 1
ATOM 841 O O . THR A 1 111 ? 3.668 1.573 -14.671 1.00 97.81 111 THR A O 1
ATOM 844 N N . ALA A 1 112 ? 5.111 1.990 -16.328 1.00 97.12 112 ALA A N 1
ATOM 845 C CA . ALA A 1 112 ? 6.200 2.524 -15.524 1.00 97.12 112 ALA A CA 1
ATOM 846 C C . ALA A 1 112 ? 6.608 3.916 -16.032 1.00 97.12 112 ALA A C 1
ATOM 848 O O . ALA A 1 112 ? 7.170 4.054 -17.115 1.00 97.12 112 ALA A O 1
ATOM 849 N N . LEU A 1 113 ? 6.349 4.962 -15.251 1.00 98.12 113 LEU A N 1
ATOM 850 C CA . LEU A 1 113 ? 6.680 6.348 -15.585 1.00 98.12 113 LEU A CA 1
ATOM 851 C C . LEU A 1 113 ? 7.552 6.956 -14.485 1.00 98.12 113 LEU A C 1
ATOM 853 O O . LEU A 1 113 ? 7.088 7.197 -13.376 1.00 98.12 113 LEU A O 1
ATOM 857 N N . GLY A 1 114 ? 8.809 7.252 -14.796 1.00 97.62 114 GLY A N 1
ATOM 858 C CA . GLY A 1 114 ? 9.799 7.807 -13.875 1.00 97.62 114 GLY A CA 1
ATOM 859 C C . GLY A 1 114 ? 11.116 7.035 -13.916 1.00 97.62 114 GLY A C 1
ATOM 860 O O . GLY A 1 114 ? 11.162 5.875 -14.322 1.00 97.62 114 GLY A O 1
ATOM 861 N N . SER A 1 115 ? 12.215 7.669 -13.494 1.00 97.25 115 SER A N 1
ATOM 862 C CA . SER A 1 115 ? 13.494 6.953 -13.410 1.00 97.25 115 SER A CA 1
ATOM 863 C C . SER A 1 115 ? 13.404 5.813 -12.405 1.00 97.25 115 SER A C 1
ATOM 865 O O . SER A 1 115 ? 12.950 6.013 -11.276 1.00 97.25 115 SER A O 1
ATOM 867 N N . TYR A 1 116 ? 13.858 4.636 -12.825 1.00 96.44 116 TYR A N 1
ATOM 868 C CA . TYR A 1 116 ? 13.792 3.388 -12.072 1.00 96.44 116 TYR A CA 1
ATOM 869 C C . TYR A 1 116 ? 12.377 2.970 -11.629 1.00 96.44 116 TYR A C 1
ATOM 871 O O . TYR A 1 116 ? 12.237 2.161 -10.711 1.00 96.44 116 TYR A O 1
ATOM 879 N N . ALA A 1 117 ? 11.320 3.509 -12.248 1.00 96.56 117 ALA A N 1
ATOM 880 C CA . ALA A 1 117 ? 9.967 3.018 -12.012 1.00 96.56 117 ALA A CA 1
ATOM 881 C C . ALA A 1 117 ? 9.892 1.548 -12.455 1.00 96.56 117 ALA A C 1
ATOM 883 O O . ALA A 1 117 ? 10.244 1.215 -13.590 1.00 96.56 117 ALA A O 1
ATOM 884 N N . PHE A 1 118 ? 9.482 0.673 -11.535 1.00 93.00 118 PHE A N 1
ATOM 885 C CA . PHE A 1 118 ? 9.335 -0.767 -11.755 1.00 93.00 118 PHE A CA 1
ATOM 886 C C . PHE A 1 118 ? 10.592 -1.453 -12.336 1.00 93.00 118 PHE A C 1
ATOM 888 O O . PHE A 1 118 ? 10.500 -2.364 -13.156 1.00 93.00 118 PHE A O 1
ATOM 895 N N . ALA A 1 119 ? 11.787 -0.980 -11.953 1.00 91.06 119 ALA A N 1
ATOM 896 C CA . ALA A 1 119 ? 13.049 -1.350 -12.599 1.00 91.06 119 ALA A CA 1
ATOM 897 C C . ALA A 1 119 ? 13.438 -2.830 -12.466 1.00 91.06 119 ALA A C 1
ATOM 899 O O . ALA A 1 119 ? 13.986 -3.382 -13.416 1.00 91.06 119 ALA A O 1
ATOM 900 N N . TYR A 1 120 ? 13.173 -3.465 -11.323 1.00 85.88 120 TYR A N 1
ATOM 901 C CA . TYR A 1 120 ? 13.638 -4.825 -11.020 1.00 85.88 120 TYR A CA 1
ATOM 902 C C . TYR A 1 120 ? 12.491 -5.841 -10.950 1.00 85.88 120 TYR A C 1
ATOM 904 O O . TYR A 1 120 ? 12.531 -6.779 -10.151 1.00 85.88 120 TYR A O 1
ATOM 912 N N . SER A 1 121 ? 11.463 -5.656 -11.788 1.00 78.50 121 SER A N 1
ATOM 913 C CA . SER A 1 121 ? 10.333 -6.583 -11.878 1.00 78.50 121 SER A CA 1
ATOM 914 C C . SER A 1 121 ? 10.579 -7.717 -12.856 1.00 78.50 121 SER A C 1
ATOM 916 O O . SER A 1 121 ? 10.281 -7.588 -14.031 1.00 78.50 121 SER A O 1
ATOM 918 N N . GLN A 1 122 ? 11.087 -8.856 -12.378 1.00 83.44 122 GLN A N 1
ATOM 919 C CA . GLN A 1 122 ? 11.429 -9.980 -13.263 1.00 83.44 122 GLN A CA 1
ATOM 920 C C . GLN A 1 122 ? 10.206 -10.623 -13.945 1.00 83.44 122 GLN A C 1
ATOM 922 O O . GLN A 1 122 ? 10.319 -11.079 -15.080 1.00 83.44 122 GLN A O 1
ATOM 927 N N . SER A 1 123 ? 9.047 -10.687 -13.283 1.00 84.75 123 SER A N 1
ATOM 928 C CA . SER A 1 123 ? 7.877 -11.425 -13.793 1.00 84.75 123 SER A CA 1
ATOM 929 C C . SER A 1 123 ? 6.517 -10.850 -13.380 1.00 84.75 123 SER A C 1
ATOM 931 O O . SER A 1 123 ? 5.519 -11.548 -13.506 1.00 84.75 123 SER A O 1
ATOM 933 N N . GLY A 1 124 ? 6.456 -9.628 -12.841 1.00 87.81 124 GLY A N 1
ATOM 934 C CA . GLY A 1 124 ? 5.199 -9.037 -12.371 1.00 87.81 124 GLY A CA 1
ATOM 935 C C . GLY A 1 124 ? 4.351 -8.464 -13.508 1.00 87.81 124 GLY A C 1
ATOM 936 O O . GLY A 1 124 ? 4.883 -7.787 -14.389 1.00 87.81 124 GLY A O 1
ATOM 937 N N . SER A 1 125 ? 3.037 -8.685 -13.467 1.00 92.88 125 SER A N 1
ATOM 938 C CA . SER A 1 125 ? 2.083 -8.221 -14.485 1.00 92.88 125 SER A CA 1
ATOM 939 C C . SER A 1 125 ? 0.994 -7.317 -13.907 1.00 92.88 125 SER A C 1
ATOM 941 O O . SER A 1 125 ? 0.659 -7.394 -12.726 1.00 92.88 125 SER A O 1
ATOM 943 N N . PHE A 1 126 ? 0.401 -6.478 -14.758 1.00 95.50 126 PHE A N 1
ATOM 944 C CA . PHE A 1 126 ? -0.730 -5.607 -14.405 1.00 95.50 126 PHE A CA 1
ATOM 945 C C . PHE A 1 126 ? -0.422 -4.553 -13.329 1.00 95.50 126 PHE A C 1
ATOM 947 O O . PHE A 1 126 ? -1.276 -4.235 -12.501 1.00 95.50 126 PHE A O 1
ATOM 954 N N . ASN A 1 127 ? 0.792 -3.998 -13.318 1.00 96.50 127 ASN A N 1
ATOM 955 C CA . ASN A 1 127 ? 1.189 -2.975 -12.350 1.00 96.50 127 ASN A CA 1
ATOM 956 C C . ASN A 1 127 ? 1.250 -1.575 -12.968 1.00 96.50 127 ASN A C 1
ATOM 958 O O . ASN A 1 127 ? 1.632 -1.389 -14.123 1.00 96.50 127 ASN A O 1
ATOM 962 N N . THR A 1 128 ? 0.937 -0.566 -12.159 1.00 97.75 128 THR A N 1
ATOM 963 C CA . THR A 1 128 ? 1.128 0.851 -12.481 1.00 97.75 128 THR A CA 1
ATOM 964 C C . THR A 1 128 ? 2.115 1.461 -11.493 1.00 97.75 128 THR A C 1
ATOM 966 O O . THR A 1 128 ? 1.849 1.484 -10.299 1.00 97.75 128 THR A O 1
ATOM 969 N N . ALA A 1 129 ? 3.242 1.970 -11.979 1.00 97.25 129 ALA A N 1
ATOM 970 C CA . ALA A 1 129 ? 4.307 2.594 -11.204 1.00 97.25 129 ALA A CA 1
ATOM 971 C C . ALA A 1 129 ? 4.589 3.997 -11.757 1.00 97.25 129 ALA A C 1
ATOM 973 O O . ALA A 1 129 ? 5.168 4.149 -12.832 1.00 97.25 129 ALA A O 1
ATOM 974 N N . LEU A 1 130 ? 4.160 5.037 -11.045 1.00 98.19 130 LEU A N 1
ATOM 975 C CA . LEU A 1 130 ? 4.326 6.434 -11.438 1.00 98.19 130 LEU A CA 1
ATOM 976 C C . LEU A 1 130 ? 5.165 7.168 -10.385 1.00 98.19 130 LEU A C 1
ATOM 978 O O . LEU A 1 130 ? 4.705 7.436 -9.279 1.00 98.19 130 LEU A O 1
ATOM 982 N N . GLY A 1 131 ? 6.394 7.533 -10.727 1.00 97.88 131 GLY A N 1
ATOM 983 C CA . GLY A 1 131 ? 7.320 8.265 -9.866 1.00 97.88 131 GLY A CA 1
ATOM 984 C C . GLY A 1 131 ? 8.699 7.619 -9.799 1.00 97.88 131 GLY A C 1
ATOM 985 O O . GLY A 1 131 ? 8.878 6.442 -10.121 1.00 97.88 131 GLY A O 1
ATOM 986 N N . TYR A 1 132 ? 9.689 8.403 -9.365 1.00 97.19 132 TYR A N 1
ATOM 987 C CA . TYR A 1 132 ? 11.058 7.926 -9.173 1.00 97.19 132 TYR A CA 1
ATOM 988 C C . TYR A 1 132 ? 11.074 6.721 -8.229 1.00 97.19 132 TYR A C 1
ATOM 990 O O . TYR A 1 132 ? 10.652 6.840 -7.076 1.00 97.19 132 TYR A O 1
ATOM 998 N N . PHE A 1 133 ? 11.594 5.591 -8.713 1.00 95.62 133 PHE A N 1
ATOM 999 C CA . PHE A 1 133 ? 11.796 4.375 -7.923 1.00 95.62 133 PHE A CA 1
ATOM 1000 C C . PHE A 1 133 ? 10.493 3.785 -7.326 1.00 95.62 133 PHE A C 1
ATOM 1002 O O . PHE A 1 133 ? 10.522 3.101 -6.303 1.00 95.62 133 PHE A O 1
ATOM 1009 N N . SER A 1 134 ? 9.338 4.062 -7.941 1.00 96.50 134 SER A N 1
ATOM 1010 C CA . SER A 1 134 ? 8.048 3.457 -7.571 1.00 96.50 134 SER A CA 1
ATOM 1011 C C . SER A 1 134 ? 8.005 1.970 -7.962 1.00 96.50 134 SER A C 1
ATOM 1013 O O . SER A 1 134 ? 8.452 1.611 -9.051 1.00 96.50 134 SER A O 1
ATOM 1015 N N . LEU A 1 135 ? 7.533 1.094 -7.063 1.00 94.69 135 LEU A N 1
ATOM 1016 C CA . LEU A 1 135 ? 7.525 -0.382 -7.201 1.00 94.69 135 LEU A CA 1
ATOM 1017 C C . LEU A 1 135 ? 8.858 -1.016 -7.641 1.00 94.69 135 LEU A C 1
ATOM 1019 O O . LEU A 1 135 ? 8.874 -2.110 -8.207 1.00 94.69 135 LEU A O 1
ATOM 1023 N N . ALA A 1 136 ? 9.986 -0.341 -7.409 1.00 91.56 136 ALA A N 1
ATOM 1024 C CA . ALA A 1 136 ? 11.251 -0.699 -8.043 1.00 91.56 1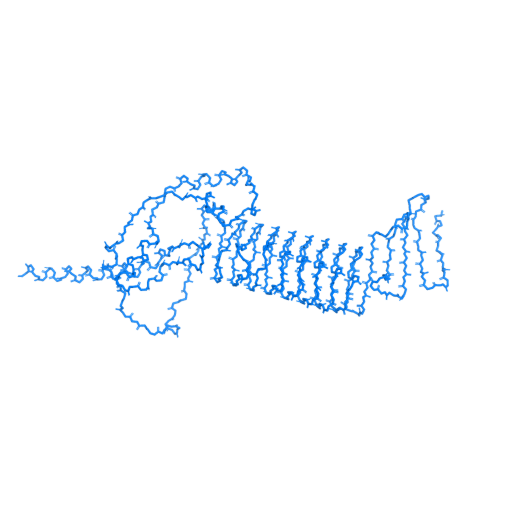36 ALA A CA 1
ATOM 1025 C C . ALA A 1 136 ? 11.729 -2.126 -7.723 1.00 91.56 136 ALA A C 1
ATOM 1027 O O . ALA A 1 136 ? 12.280 -2.766 -8.613 1.00 91.56 136 ALA A O 1
ATOM 1028 N N . ASN A 1 137 ? 11.498 -2.629 -6.503 1.00 85.44 137 ASN A N 1
ATOM 1029 C CA . ASN A 1 137 ? 12.007 -3.923 -6.029 1.00 85.44 137 ASN A CA 1
ATOM 1030 C C . ASN A 1 137 ? 10.906 -4.976 -5.851 1.00 85.44 137 ASN A C 1
ATOM 1032 O O . ASN A 1 137 ? 10.648 -5.436 -4.741 1.00 85.44 137 ASN A O 1
ATOM 1036 N N . THR A 1 138 ? 10.262 -5.394 -6.937 1.00 80.12 138 THR A N 1
ATOM 1037 C CA . THR A 1 138 ? 9.174 -6.379 -6.872 1.00 80.12 138 THR A CA 1
ATOM 1038 C C . THR A 1 138 ? 9.485 -7.634 -7.682 1.00 80.12 138 THR A C 1
ATOM 1040 O O . THR A 1 138 ? 9.636 -7.577 -8.887 1.00 80.12 138 THR A O 1
ATOM 1043 N N . THR A 1 139 ? 9.563 -8.810 -7.062 1.00 78.06 139 THR A N 1
ATOM 1044 C CA . THR A 1 139 ? 9.789 -10.080 -7.776 1.00 78.06 139 THR A CA 1
ATOM 1045 C C . THR A 1 139 ? 8.470 -10.825 -7.979 1.00 78.06 139 THR A C 1
ATOM 1047 O O . THR A 1 139 ? 8.097 -11.683 -7.184 1.00 78.06 139 THR A O 1
ATOM 1050 N N . GLY A 1 140 ? 7.744 -10.477 -9.046 1.00 81.69 140 GLY A N 1
ATOM 1051 C CA . GLY A 1 140 ? 6.472 -11.130 -9.396 1.00 81.69 140 GLY A CA 1
ATOM 1052 C C . GLY A 1 140 ? 5.234 -10.521 -8.736 1.00 81.69 140 GLY A C 1
ATOM 1053 O O . GLY A 1 140 ? 4.222 -11.197 -8.609 1.00 81.69 140 GLY A O 1
ATOM 1054 N N . ALA A 1 141 ? 5.309 -9.265 -8.296 1.00 86.31 141 ALA A N 1
ATOM 1055 C CA . ALA A 1 141 ? 4.148 -8.551 -7.780 1.00 86.31 141 ALA A CA 1
ATOM 1056 C C . ALA A 1 141 ? 3.141 -8.273 -8.910 1.00 86.31 141 ALA A C 1
ATOM 1058 O O . ALA A 1 141 ? 3.547 -7.917 -10.020 1.00 86.31 141 ALA A O 1
ATOM 1059 N N . GLU A 1 142 ? 1.842 -8.399 -8.637 1.00 92.69 142 GLU A N 1
ATOM 1060 C CA . GLU A 1 142 ? 0.789 -8.183 -9.639 1.00 92.69 142 GLU A CA 1
ATOM 1061 C C . GLU A 1 142 ? -0.345 -7.298 -9.120 1.00 92.69 142 GLU A C 1
ATOM 1063 O O . GLU A 1 142 ? -0.627 -7.250 -7.921 1.00 92.69 142 GLU A O 1
ATOM 1068 N N . TYR A 1 143 ? -1.032 -6.622 -10.041 1.00 95.75 143 TYR A N 1
ATOM 1069 C CA . TYR A 1 143 ? -2.201 -5.788 -9.734 1.00 95.75 143 TYR A CA 1
ATOM 1070 C C . TYR A 1 143 ? -1.920 -4.664 -8.725 1.00 95.75 143 TYR A C 1
ATOM 1072 O O . TYR A 1 143 ? -2.799 -4.277 -7.956 1.00 95.75 143 TYR A O 1
ATOM 1080 N N . ASN A 1 144 ? -0.697 -4.126 -8.701 1.00 96.56 144 ASN A N 1
ATOM 1081 C CA . ASN A 1 144 ? -0.349 -3.027 -7.805 1.00 96.56 144 ASN A CA 1
ATOM 1082 C C . ASN A 1 144 ? -0.408 -1.676 -8.517 1.00 96.56 144 ASN A C 1
ATOM 1084 O O . ASN A 1 144 ? 0.010 -1.533 -9.664 1.00 96.56 144 ASN A O 1
ATOM 1088 N N . THR A 1 145 ? -0.865 -0.652 -7.804 1.00 97.94 145 THR A N 1
ATOM 1089 C CA . THR A 1 145 ? -0.770 0.748 -8.225 1.00 97.94 145 THR A CA 1
ATOM 1090 C C . THR A 1 145 ? 0.104 1.499 -7.239 1.00 97.94 145 THR A C 1
ATOM 1092 O O . THR A 1 145 ? -0.214 1.546 -6.057 1.00 97.94 145 THR A O 1
ATOM 1095 N N . ALA A 1 146 ? 1.181 2.117 -7.711 1.00 97.62 146 ALA A N 1
ATOM 1096 C CA . ALA A 1 146 ? 2.035 2.983 -6.920 1.00 97.62 146 ALA A CA 1
ATOM 1097 C C . ALA A 1 146 ? 2.243 4.327 -7.604 1.00 97.62 146 ALA A C 1
ATOM 1099 O O . ALA A 1 146 ? 2.684 4.396 -8.750 1.00 97.62 146 ALA A O 1
ATOM 1100 N N . ILE A 1 147 ? 1.946 5.401 -6.882 1.00 98.38 147 ILE A N 1
ATOM 1101 C CA . ILE A 1 147 ? 2.024 6.771 -7.372 1.00 98.38 147 ILE A CA 1
ATOM 1102 C C . ILE A 1 147 ? 2.751 7.612 -6.327 1.00 98.38 147 ILE A C 1
ATOM 1104 O O . ILE A 1 147 ? 2.219 7.899 -5.255 1.00 98.38 147 ILE A O 1
ATOM 1108 N N . GLY A 1 148 ? 3.975 8.023 -6.640 1.00 97.69 148 GLY A N 1
ATOM 1109 C CA . GLY A 1 148 ? 4.810 8.847 -5.777 1.00 97.69 148 GLY A CA 1
ATOM 1110 C C . GLY A 1 148 ? 6.287 8.469 -5.825 1.00 97.69 148 GLY A C 1
ATOM 1111 O O . GLY A 1 148 ? 6.687 7.418 -6.325 1.00 97.69 148 GLY A O 1
ATOM 1112 N N . TYR A 1 149 ? 7.122 9.346 -5.272 1.00 95.94 149 TYR A N 1
ATOM 1113 C CA . TYR A 1 149 ? 8.538 9.060 -5.045 1.00 95.94 149 TYR A CA 1
ATOM 1114 C C . TYR A 1 149 ? 8.675 7.864 -4.091 1.00 95.94 149 TYR A C 1
ATOM 1116 O O . TYR A 1 149 ? 8.171 7.928 -2.972 1.00 95.94 149 TYR A O 1
ATOM 1124 N N . LYS A 1 150 ? 9.348 6.790 -4.523 1.00 95.06 150 LYS A N 1
ATOM 1125 C CA . LYS A 1 150 ? 9.572 5.568 -3.729 1.00 95.06 150 LYS A CA 1
ATOM 1126 C C . LYS A 1 150 ? 8.301 4.915 -3.150 1.00 95.06 150 LYS A C 1
ATOM 1128 O O . LYS A 1 150 ? 8.362 4.278 -2.101 1.00 95.06 150 LYS A O 1
ATOM 1133 N N . ALA A 1 151 ? 7.157 5.062 -3.817 1.00 96.56 151 ALA A N 1
ATOM 1134 C CA . ALA A 1 151 ? 5.925 4.375 -3.427 1.00 96.56 151 ALA A CA 1
ATOM 1135 C C . ALA A 1 151 ? 6.054 2.855 -3.669 1.00 96.56 151 ALA A C 1
ATOM 1137 O O . ALA A 1 151 ? 6.377 2.437 -4.785 1.00 96.56 151 ALA A O 1
ATOM 1138 N N . GLY A 1 152 ? 5.846 2.043 -2.629 1.00 94.19 152 GLY A N 1
ATOM 1139 C CA . GLY A 1 152 ? 5.997 0.583 -2.636 1.00 94.19 152 GLY A CA 1
ATOM 1140 C C . GLY A 1 152 ? 7.395 0.126 -3.063 1.00 94.19 152 GLY A C 1
ATOM 1141 O O . GLY A 1 152 ? 7.536 -0.775 -3.880 1.00 94.19 152 GLY A O 1
ATOM 1142 N N . SER A 1 153 ? 8.456 0.813 -2.649 1.00 91.88 153 SER A N 1
ATOM 1143 C CA . SER A 1 153 ? 9.777 0.604 -3.262 1.00 91.88 153 SER A CA 1
ATOM 1144 C C . SER A 1 153 ? 10.645 -0.466 -2.604 1.00 91.88 153 SER A C 1
ATOM 1146 O O . SER A 1 153 ? 11.625 -0.903 -3.212 1.00 91.88 153 SER A O 1
ATOM 1148 N N . THR A 1 154 ? 10.338 -0.848 -1.363 1.00 85.44 154 THR A N 1
ATOM 1149 C CA . THR A 1 154 ? 11.285 -1.591 -0.521 1.00 85.44 154 THR A CA 1
ATOM 1150 C C . THR A 1 154 ? 11.157 -3.102 -0.674 1.00 85.44 154 THR A C 1
ATOM 1152 O O . THR A 1 154 ? 12.172 -3.799 -0.667 1.00 85.44 154 THR A O 1
ATOM 1155 N N . TRP A 1 155 ? 9.939 -3.617 -0.839 1.00 83.81 155 TRP A N 1
ATOM 1156 C CA . TRP A 1 155 ? 9.664 -5.050 -0.753 1.00 83.81 155 TRP A CA 1
ATOM 1157 C C . TRP A 1 155 ? 9.044 -5.620 -2.023 1.00 83.81 155 TRP A C 1
ATOM 1159 O O . TRP A 1 155 ? 8.480 -4.904 -2.850 1.00 83.81 155 TRP A O 1
ATOM 1169 N N . ASN A 1 156 ? 9.054 -6.955 -2.116 1.00 84.12 156 ASN A N 1
ATOM 1170 C CA . ASN A 1 156 ? 8.137 -7.645 -3.009 1.00 84.12 156 ASN A CA 1
ATOM 1171 C C . ASN A 1 156 ? 6.710 -7.457 -2.483 1.00 84.12 156 ASN A C 1
ATOM 1173 O O . ASN A 1 156 ? 6.265 -8.196 -1.605 1.00 84.12 156 ASN A O 1
ATOM 1177 N N . ASN A 1 157 ? 6.027 -6.434 -2.991 1.00 81.38 157 ASN A N 1
ATOM 1178 C CA . ASN A 1 157 ? 4.761 -5.957 -2.447 1.00 81.38 157 ASN A CA 1
ATOM 1179 C C . ASN A 1 157 ? 3.592 -6.924 -2.617 1.00 81.38 157 ASN A C 1
ATOM 1181 O O . ASN A 1 157 ? 2.509 -6.560 -2.211 1.00 81.38 157 ASN A O 1
ATOM 1185 N N . GLY A 1 158 ? 3.757 -8.120 -3.187 1.00 88.38 158 GLY A N 1
ATOM 1186 C CA . GLY A 1 158 ? 2.655 -9.070 -3.338 1.00 88.38 158 GLY A CA 1
ATOM 1187 C C . GLY A 1 158 ? 1.597 -8.587 -4.335 1.00 88.38 158 GLY A C 1
ATOM 1188 O O . GLY A 1 158 ? 1.937 -8.175 -5.446 1.00 88.38 158 GLY A O 1
ATOM 1189 N N . TYR A 1 159 ? 0.317 -8.673 -3.960 1.00 92.44 159 TYR A N 1
ATOM 1190 C CA . TYR A 1 159 ? -0.803 -8.586 -4.905 1.00 92.44 159 TYR A CA 1
ATOM 1191 C C . TYR A 1 159 ? -1.873 -7.572 -4.497 1.00 92.44 159 TYR A C 1
ATOM 1193 O O . TYR A 1 159 ? -2.286 -7.535 -3.339 1.00 92.44 159 TYR A O 1
ATOM 1201 N N . ASN A 1 160 ? -2.443 -6.863 -5.473 1.00 96.25 160 ASN A N 1
ATOM 1202 C CA . ASN A 1 160 ? -3.634 -6.022 -5.283 1.00 96.25 160 ASN A CA 1
ATOM 1203 C C . ASN A 1 160 ? -3.438 -4.875 -4.276 1.00 96.25 160 ASN A C 1
ATOM 1205 O O . ASN A 1 160 ? -4.302 -4.646 -3.430 1.00 96.25 160 ASN A O 1
ATOM 1209 N N . ASN A 1 161 ? -2.305 -4.171 -4.324 1.00 97.06 161 ASN A N 1
ATOM 1210 C CA . ASN A 1 161 ? -2.031 -3.073 -3.397 1.00 97.06 161 ASN A CA 1
ATOM 1211 C C . ASN A 1 161 ? -2.074 -1.700 -4.070 1.00 97.06 161 ASN A C 1
ATOM 1213 O O . ASN A 1 161 ? -1.740 -1.538 -5.245 1.00 97.06 161 ASN A O 1
ATOM 1217 N N . VAL A 1 162 ? -2.444 -0.690 -3.289 1.00 98.12 162 VAL A N 1
ATOM 1218 C CA . VAL A 1 162 ? -2.501 0.714 -3.688 1.00 98.12 162 VAL A CA 1
ATOM 1219 C C . VAL A 1 162 ? -1.574 1.522 -2.788 1.00 98.12 162 VAL A C 1
ATOM 1221 O O . VAL A 1 162 ? -1.788 1.597 -1.582 1.00 98.12 162 VAL A O 1
ATOM 1224 N N . PHE A 1 163 ? -0.574 2.161 -3.385 1.00 97.69 163 PHE A N 1
ATOM 1225 C CA . PHE A 1 163 ? 0.399 3.036 -2.738 1.00 97.69 163 PHE A CA 1
ATOM 1226 C C . PHE A 1 163 ? 0.299 4.432 -3.354 1.00 97.69 163 PHE A C 1
ATOM 1228 O O . PHE A 1 163 ? 0.662 4.634 -4.511 1.00 97.69 163 PHE A O 1
ATOM 1235 N N . VAL A 1 164 ? -0.208 5.416 -2.618 1.00 98.38 164 VAL A N 1
ATOM 1236 C CA . VAL A 1 164 ? -0.352 6.788 -3.129 1.00 98.38 164 VAL A CA 1
ATOM 1237 C C . VAL A 1 164 ? 0.276 7.768 -2.155 1.00 98.38 164 VAL A C 1
ATOM 1239 O O . VAL A 1 164 ? -0.228 7.992 -1.062 1.00 98.38 164 VAL A O 1
ATOM 1242 N N . GLY A 1 165 ? 1.375 8.389 -2.569 1.00 97.00 165 GLY A N 1
ATOM 1243 C CA . GLY A 1 165 ? 2.159 9.296 -1.738 1.00 97.00 165 GLY A CA 1
ATOM 1244 C C . GLY A 1 165 ? 3.629 8.898 -1.693 1.00 97.00 165 GLY A C 1
ATOM 1245 O O . GLY A 1 165 ? 4.000 7.745 -1.920 1.00 97.00 165 GLY A O 1
ATOM 1246 N N . ALA A 1 166 ? 4.488 9.878 -1.412 1.00 95.00 166 ALA A N 1
ATOM 1247 C CA . ALA A 1 166 ? 5.921 9.639 -1.324 1.00 95.00 166 ALA A CA 1
ATOM 1248 C C . ALA A 1 166 ? 6.254 8.728 -0.134 1.00 95.00 166 ALA A C 1
ATOM 1250 O O . ALA A 1 166 ? 5.781 8.960 0.977 1.00 95.00 166 ALA A O 1
ATOM 1251 N N . ASN A 1 167 ? 7.112 7.736 -0.362 1.00 94.12 167 ASN A N 1
ATOM 1252 C CA . ASN A 1 167 ? 7.586 6.781 0.643 1.00 94.12 167 ASN A CA 1
ATOM 1253 C C . ASN A 1 167 ? 6.479 5.942 1.306 1.00 94.12 167 ASN A C 1
ATOM 1255 O O . ASN A 1 167 ? 6.686 5.435 2.402 1.00 94.12 167 ASN A O 1
ATOM 1259 N N . THR A 1 168 ? 5.311 5.806 0.674 1.00 96.00 168 THR A N 1
ATOM 1260 C CA . THR A 1 168 ? 4.334 4.777 1.064 1.00 96.00 168 THR A CA 1
ATOM 1261 C C . THR A 1 168 ? 4.957 3.401 0.887 1.00 96.00 168 THR A C 1
ATOM 1263 O O . THR A 1 168 ? 5.635 3.169 -0.114 1.00 96.00 168 THR A O 1
ATOM 1266 N N . ASP A 1 169 ? 4.766 2.488 1.834 1.00 93.38 169 ASP A N 1
ATOM 1267 C CA . ASP A 1 169 ? 5.351 1.150 1.728 1.00 93.38 169 ASP A CA 1
ATOM 1268 C C . ASP A 1 169 ? 4.662 0.133 2.645 1.00 93.38 169 ASP A C 1
ATOM 1270 O O . ASP A 1 169 ? 3.862 0.470 3.523 1.00 93.38 169 ASP A O 1
ATOM 1274 N N . VAL A 1 170 ? 5.011 -1.133 2.443 1.00 92.12 170 VAL A N 1
ATOM 1275 C CA . VAL A 1 170 ? 4.719 -2.214 3.386 1.00 92.12 170 VAL A CA 1
ATOM 1276 C C . VAL A 1 170 ? 5.905 -2.433 4.325 1.00 92.12 170 VAL A C 1
ATOM 1278 O O . VAL A 1 170 ? 7.045 -2.109 4.000 1.00 92.12 170 VAL A O 1
ATOM 1281 N N . THR A 1 171 ? 5.671 -3.001 5.507 1.00 90.12 171 THR A N 1
ATOM 1282 C CA . THR A 1 171 ? 6.761 -3.308 6.457 1.00 90.12 171 THR A CA 1
ATOM 1283 C C . THR A 1 171 ? 7.343 -4.714 6.271 1.00 90.12 171 THR A C 1
ATOM 1285 O O . THR A 1 171 ? 8.332 -5.079 6.919 1.00 90.12 171 THR A O 1
ATOM 1288 N N . THR A 1 172 ? 6.740 -5.525 5.401 1.00 89.88 172 THR A N 1
ATOM 1289 C CA . THR A 1 172 ? 7.175 -6.885 5.070 1.00 89.88 172 THR A CA 1
ATOM 1290 C C . THR A 1 172 ? 6.743 -7.270 3.655 1.00 89.88 172 THR A C 1
ATOM 1292 O O . THR A 1 172 ? 5.766 -6.740 3.131 1.00 89.88 172 THR A O 1
ATOM 1295 N N . ALA A 1 173 ? 7.456 -8.210 3.035 1.00 90.38 173 ALA A N 1
ATOM 1296 C CA . ALA A 1 173 ? 7.116 -8.724 1.712 1.00 90.38 173 ALA A CA 1
ATOM 1297 C C . ALA A 1 173 ? 5.836 -9.579 1.725 1.00 90.38 173 ALA A C 1
ATOM 1299 O O . ALA A 1 173 ? 5.497 -10.204 2.729 1.00 90.38 173 ALA A O 1
ATOM 1300 N N . GLY A 1 174 ? 5.166 -9.648 0.574 1.00 89.75 174 GLY A N 1
ATOM 1301 C CA . GLY A 1 174 ? 4.044 -10.555 0.325 1.00 89.75 174 GLY A CA 1
ATOM 1302 C C . GLY A 1 174 ? 2.692 -10.097 0.874 1.00 89.75 174 GLY A C 1
ATOM 1303 O O . GLY A 1 174 ? 1.744 -10.882 0.841 1.00 89.75 174 GLY A O 1
ATOM 1304 N N . LEU A 1 175 ? 2.577 -8.857 1.363 1.00 92.50 175 LEU A N 1
ATOM 1305 C CA . LEU A 1 175 ? 1.271 -8.316 1.740 1.00 92.50 175 LEU A CA 1
ATOM 1306 C C . LEU A 1 175 ? 0.362 -8.171 0.512 1.00 92.50 175 LEU A C 1
ATOM 1308 O O . LEU A 1 175 ? 0.817 -8.038 -0.622 1.00 92.50 175 LEU A O 1
ATOM 1312 N N . PHE A 1 176 ? -0.944 -8.242 0.736 1.00 94.38 176 PHE A N 1
ATOM 1313 C CA . PHE A 1 176 ? -1.930 -8.147 -0.334 1.00 94.38 176 PHE A CA 1
ATOM 1314 C C . PHE A 1 176 ? -3.166 -7.380 0.114 1.00 94.38 176 PHE A C 1
ATOM 1316 O O . PHE A 1 176 ? -3.489 -7.358 1.306 1.00 94.38 176 PHE A O 1
ATOM 1323 N N . ASN A 1 177 ? -3.897 -6.810 -0.844 1.00 96.62 177 ASN A N 1
ATOM 1324 C CA . ASN A 1 177 ? -5.111 -6.036 -0.572 1.00 96.62 177 ASN A CA 1
ATOM 1325 C C . ASN A 1 177 ? -4.852 -4.877 0.417 1.00 96.62 177 ASN A C 1
ATOM 1327 O O . ASN A 1 177 ? -5.619 -4.652 1.353 1.00 96.62 177 ASN A O 1
ATOM 1331 N N . VAL A 1 178 ? -3.715 -4.194 0.261 1.00 96.56 178 VAL A N 1
ATOM 1332 C CA . VAL A 1 178 ? -3.327 -3.031 1.065 1.00 96.56 178 VAL A CA 1
ATOM 1333 C C . VAL A 1 178 ? -3.710 -1.740 0.356 1.00 96.56 178 VAL A C 1
ATOM 1335 O O . VAL A 1 178 ? -3.453 -1.574 -0.833 1.00 96.56 178 VAL A O 1
ATOM 1338 N N . ILE A 1 179 ? -4.246 -0.781 1.108 1.00 97.94 179 ILE A N 1
ATOM 1339 C CA . ILE A 1 179 ? -4.381 0.613 0.678 1.00 97.94 179 ILE A CA 1
ATOM 1340 C C . ILE A 1 179 ? -3.522 1.476 1.606 1.00 97.94 179 ILE A C 1
ATOM 1342 O O . ILE A 1 179 ? -3.802 1.572 2.795 1.00 97.94 179 ILE A O 1
ATOM 1346 N N . ALA A 1 180 ? -2.483 2.108 1.071 1.00 97.44 180 ALA A N 1
ATOM 1347 C CA . ALA A 1 180 ? -1.598 3.025 1.779 1.00 97.44 180 ALA A CA 1
ATOM 1348 C C . ALA A 1 180 ? -1.615 4.381 1.070 1.00 97.44 180 ALA A C 1
ATOM 1350 O O . ALA A 1 180 ? -1.114 4.514 -0.050 1.00 97.44 180 ALA A O 1
ATOM 1351 N N . ILE A 1 181 ? -2.216 5.388 1.702 1.00 97.88 181 ILE A N 1
ATOM 1352 C CA . ILE A 1 181 ? -2.387 6.715 1.102 1.00 97.88 181 ILE A CA 1
ATOM 1353 C C . ILE A 1 181 ? -1.876 7.789 2.049 1.00 97.88 181 ILE A C 1
ATOM 1355 O O . ILE A 1 181 ? -2.419 7.955 3.130 1.00 97.88 181 ILE A O 1
ATOM 1359 N N . GLY A 1 182 ? -0.906 8.583 1.613 1.00 96.06 182 GLY A N 1
ATOM 1360 C CA . GLY A 1 182 ? -0.281 9.631 2.416 1.00 96.06 182 GLY A CA 1
ATOM 1361 C C . GLY A 1 182 ? 1.236 9.527 2.383 1.00 96.06 182 GLY A C 1
ATOM 1362 O O . GLY A 1 182 ? 1.803 8.492 2.052 1.00 96.06 182 GLY A O 1
ATOM 1363 N N . GLN A 1 183 ? 1.934 10.619 2.678 1.00 93.50 183 GLN A N 1
ATOM 1364 C CA . GLN A 1 183 ? 3.392 10.568 2.708 1.00 93.50 183 GLN A CA 1
ATOM 1365 C C . GLN A 1 183 ? 3.846 9.669 3.864 1.00 93.50 183 GLN A C 1
ATOM 1367 O O . GLN A 1 183 ? 3.486 9.911 5.011 1.00 93.50 183 GLN A O 1
ATOM 1372 N N . GLY A 1 184 ? 4.654 8.655 3.556 1.00 93.19 184 GLY A N 1
ATOM 1373 C CA . GLY A 1 184 ? 5.242 7.780 4.566 1.00 93.19 184 GLY A CA 1
ATOM 1374 C C . GLY A 1 184 ? 4.269 6.801 5.212 1.00 93.19 184 GLY A C 1
ATOM 1375 O O . GLY A 1 184 ? 4.562 6.277 6.276 1.00 93.19 184 GLY A O 1
ATOM 1376 N N . THR A 1 185 ? 3.100 6.551 4.619 1.00 95.88 185 THR A N 1
ATOM 1377 C CA . THR A 1 185 ? 2.160 5.576 5.180 1.00 95.88 185 THR A CA 1
ATOM 1378 C C . THR A 1 185 ? 2.761 4.170 5.138 1.00 95.88 185 THR A C 1
ATOM 1380 O O . THR A 1 185 ? 2.920 3.597 4.057 1.00 95.88 185 THR A O 1
ATOM 1383 N N . GLY A 1 186 ? 3.075 3.624 6.316 1.00 93.12 186 GLY A N 1
ATOM 1384 C CA . GLY A 1 186 ? 3.551 2.255 6.503 1.00 93.12 186 GLY A CA 1
ATOM 1385 C C . GLY A 1 186 ? 2.414 1.296 6.854 1.00 93.12 186 GLY A C 1
ATOM 1386 O O . GLY A 1 186 ? 1.620 1.563 7.763 1.00 93.12 186 GLY A O 1
ATOM 1387 N N . VAL A 1 187 ? 2.336 0.163 6.152 1.00 94.19 187 VAL A N 1
ATOM 1388 C CA . VAL A 1 187 ? 1.322 -0.877 6.390 1.00 94.19 187 VAL A CA 1
ATOM 1389 C C . VAL A 1 187 ? 1.970 -2.219 6.708 1.00 94.19 187 VAL A C 1
ATOM 1391 O O . VAL A 1 187 ? 2.831 -2.698 5.974 1.00 94.19 187 VAL A O 1
ATOM 1394 N N . SER A 1 188 ? 1.537 -2.845 7.800 1.00 93.50 188 SER A N 1
ATOM 1395 C CA . SER A 1 188 ? 2.148 -4.070 8.318 1.00 93.50 188 SER A CA 1
ATOM 1396 C C . SER A 1 188 ? 1.320 -5.340 8.150 1.00 93.50 188 SER A C 1
ATOM 1398 O O . SER A 1 188 ? 1.822 -6.419 8.452 1.00 93.50 188 SER A O 1
ATOM 1400 N N . ALA A 1 189 ? 0.098 -5.266 7.618 1.00 94.38 189 ALA A N 1
ATOM 1401 C CA . ALA A 1 189 ? -0.719 -6.453 7.385 1.00 94.38 189 ALA A CA 1
ATOM 1402 C C . ALA A 1 189 ? -1.598 -6.367 6.131 1.00 94.38 189 ALA A C 1
ATOM 1404 O O . ALA A 1 189 ? -2.023 -5.288 5.718 1.00 94.38 189 ALA A O 1
ATOM 1405 N N . SER A 1 190 ? -1.895 -7.530 5.547 1.00 95.06 190 SER A N 1
ATOM 1406 C CA . SER A 1 190 ? -2.790 -7.671 4.395 1.00 95.06 190 SER A CA 1
ATOM 1407 C C . SER A 1 190 ? -4.233 -7.295 4.728 1.00 95.06 190 SER A C 1
ATOM 1409 O O . SER A 1 190 ? -4.665 -7.414 5.874 1.00 95.06 190 SER A O 1
ATOM 1411 N N . SER A 1 191 ? -5.008 -6.935 3.704 1.00 95.19 191 SER A N 1
ATOM 1412 C CA . SER A 1 191 ? -6.423 -6.549 3.829 1.00 95.19 191 SER A CA 1
ATOM 1413 C C . SER A 1 191 ? -6.646 -5.390 4.801 1.00 95.19 191 SER A C 1
ATOM 1415 O O . SER A 1 191 ? -7.573 -5.408 5.611 1.00 95.19 191 SER A O 1
ATOM 1417 N N . THR A 1 192 ? -5.779 -4.381 4.727 1.00 94.50 192 THR A N 1
ATOM 1418 C CA . THR A 1 192 ? -5.869 -3.176 5.553 1.00 94.50 192 THR A CA 1
ATOM 1419 C C . THR A 1 192 ? -5.785 -1.918 4.700 1.00 94.50 192 THR A C 1
ATOM 1421 O O . THR A 1 192 ? -5.134 -1.883 3.656 1.00 94.50 192 THR A O 1
ATOM 1424 N N . ALA A 1 193 ? -6.452 -0.865 5.166 1.00 95.44 193 ALA A N 1
ATOM 1425 C CA . ALA A 1 193 ? -6.350 0.466 4.597 1.00 95.44 193 ALA A CA 1
ATOM 1426 C C . ALA A 1 193 ? -5.815 1.426 5.662 1.00 95.44 193 ALA A C 1
ATOM 1428 O O . ALA A 1 193 ? -6.354 1.485 6.768 1.00 95.44 193 ALA A O 1
ATOM 1429 N N . ARG A 1 194 ? -4.767 2.181 5.330 1.00 95.06 194 ARG A N 1
ATOM 1430 C CA . ARG A 1 194 ? -4.223 3.259 6.155 1.00 95.06 194 ARG A CA 1
ATOM 1431 C C . ARG A 1 194 ? -4.124 4.541 5.340 1.00 95.06 194 ARG A C 1
ATOM 1433 O O . ARG A 1 194 ? -3.684 4.543 4.190 1.00 95.06 194 ARG A O 1
ATOM 1440 N N . PHE A 1 195 ? -4.538 5.631 5.973 1.00 95.81 195 PHE A N 1
ATOM 1441 C CA . PHE A 1 195 ? -4.540 6.971 5.408 1.00 95.81 195 PHE A CA 1
ATOM 1442 C C . PHE A 1 195 ? -3.693 7.858 6.317 1.00 95.81 195 PHE A C 1
ATOM 1444 O O . PHE A 1 195 ? -3.919 7.863 7.518 1.00 95.81 195 PHE A O 1
ATOM 1451 N N . GLY A 1 196 ? -2.730 8.590 5.767 1.00 95.31 196 GLY A N 1
ATOM 1452 C CA . GLY A 1 196 ? -1.767 9.375 6.531 1.00 95.31 196 GLY A CA 1
ATOM 1453 C C . GLY A 1 196 ? -0.676 8.531 7.196 1.00 95.31 196 GLY A C 1
ATOM 1454 O O . GLY A 1 196 ? -0.537 7.333 6.950 1.00 95.31 196 GLY A O 1
ATOM 1455 N N . ASN A 1 197 ? 0.129 9.198 8.010 1.00 93.69 197 ASN A N 1
ATOM 1456 C CA . ASN A 1 197 ? 1.192 8.620 8.833 1.00 93.69 197 ASN A CA 1
ATOM 1457 C C . ASN A 1 197 ? 0.916 8.894 10.324 1.00 93.69 197 ASN A C 1
ATOM 1459 O O . ASN A 1 197 ? -0.092 9.520 10.669 1.00 93.69 197 ASN A O 1
ATOM 1463 N N . SER A 1 198 ? 1.800 8.447 11.209 1.00 93.06 198 SER A N 1
ATOM 1464 C CA . SER A 1 198 ? 1.642 8.549 12.664 1.00 93.06 198 SER A CA 1
ATOM 1465 C C . SER A 1 198 ? 1.494 9.994 13.174 1.00 93.06 198 SER A C 1
ATOM 1467 O O . SER A 1 198 ? 0.785 10.232 14.153 1.00 93.06 198 SER A O 1
ATOM 1469 N N . ALA A 1 199 ? 2.051 10.978 12.460 1.00 94.19 199 ALA A N 1
ATOM 1470 C CA . ALA A 1 199 ? 1.940 12.402 12.781 1.00 94.19 199 ALA A CA 1
ATOM 1471 C C . ALA A 1 199 ? 0.609 13.045 12.338 1.00 94.19 199 ALA A C 1
ATOM 1473 O O . ALA A 1 199 ? 0.375 14.230 12.581 1.00 94.19 199 ALA A O 1
ATOM 1474 N N . THR A 1 200 ? -0.287 12.301 11.682 1.00 94.50 200 THR A N 1
ATOM 1475 C CA . THR A 1 200 ? -1.548 12.856 11.168 1.00 94.50 200 THR A CA 1
ATOM 1476 C C . THR A 1 200 ? -2.416 13.409 12.306 1.00 94.50 200 THR A C 1
ATOM 1478 O O . THR A 1 200 ? -2.844 12.701 13.226 1.00 94.50 200 THR A O 1
ATOM 1481 N N . GLY A 1 201 ? -2.679 14.718 12.253 1.00 91.69 201 GLY A N 1
ATOM 1482 C CA . GLY A 1 201 ? -3.372 15.456 13.312 1.00 91.69 201 GLY A CA 1
ATOM 1483 C C . GLY A 1 201 ? -4.889 15.269 13.308 1.00 91.69 201 GLY A C 1
ATOM 1484 O O . GLY A 1 201 ? -5.478 15.046 14.364 1.00 91.69 201 GLY A O 1
ATOM 1485 N N . SER A 1 202 ? -5.517 15.327 12.132 1.00 93.31 202 SER A N 1
ATOM 1486 C CA . SER A 1 202 ? -6.964 15.184 11.970 1.00 93.31 202 SER A CA 1
ATOM 1487 C C . SER A 1 202 ? -7.326 14.604 10.602 1.00 93.31 202 SER A C 1
ATOM 1489 O O . SER A 1 202 ? -6.583 14.752 9.632 1.00 93.31 202 SER A O 1
ATOM 1491 N N . TYR A 1 203 ? -8.499 13.973 10.530 1.00 92.50 203 TYR A N 1
ATOM 1492 C CA . TYR A 1 203 ? -9.144 13.596 9.275 1.00 92.50 203 TYR A CA 1
ATOM 1493 C C . TYR A 1 203 ? -10.398 14.452 9.108 1.00 92.50 203 TYR A C 1
ATOM 1495 O O . TYR A 1 203 ? -11.315 14.385 9.926 1.00 92.50 203 TYR A O 1
ATOM 1503 N N . GLY A 1 204 ? -10.419 15.290 8.073 1.00 92.06 204 GLY A N 1
ATOM 1504 C CA . GLY A 1 204 ? -11.569 16.128 7.740 1.00 92.06 204 GLY A CA 1
ATOM 1505 C C . GLY A 1 204 ? -12.513 15.429 6.764 1.00 92.06 204 GLY A C 1
ATOM 1506 O O . GLY A 1 204 ? -12.068 14.761 5.833 1.00 92.06 204 GLY A O 1
ATOM 1507 N N . GLY A 1 205 ? -13.817 15.618 6.946 1.00 91.94 205 GLY A N 1
ATOM 1508 C CA . GLY A 1 205 ? -14.840 15.138 6.023 1.00 91.94 205 GLY A CA 1
ATOM 1509 C C . GLY A 1 205 ? -16.167 15.860 6.236 1.00 91.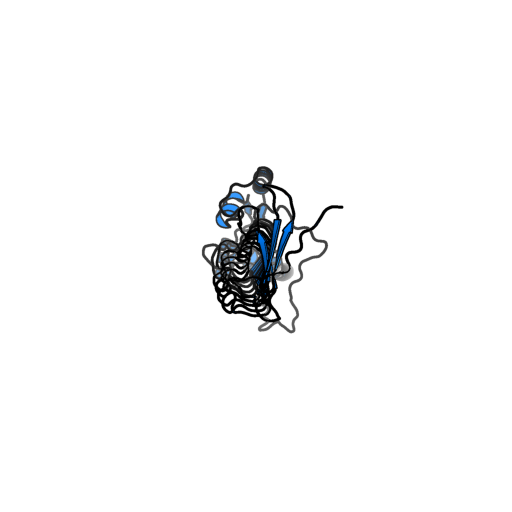94 205 GLY A C 1
ATOM 1510 O O . GLY A 1 205 ? -16.423 16.401 7.308 1.00 91.94 205 GLY A O 1
ATOM 1511 N N . TRP A 1 206 ? -17.013 15.865 5.207 1.00 94.31 206 TRP A N 1
ATOM 1512 C CA . TRP A 1 206 ? -18.376 16.415 5.268 1.00 94.31 206 TRP A CA 1
ATOM 1513 C C . TRP A 1 206 ? -19.452 15.331 5.447 1.00 94.31 206 TRP A C 1
ATOM 1515 O O . TRP A 1 206 ? -20.636 15.648 5.521 1.00 94.31 206 TRP A O 1
ATOM 1525 N N . ALA A 1 207 ? -19.050 14.056 5.499 1.00 94.81 207 ALA A N 1
ATOM 1526 C CA . ALA A 1 207 ? -19.928 12.901 5.654 1.00 94.81 207 ALA A CA 1
ATOM 1527 C C . ALA A 1 207 ? -19.283 11.831 6.546 1.00 94.81 207 ALA A C 1
ATOM 1529 O O . ALA A 1 207 ? -18.058 11.738 6.642 1.00 94.81 207 ALA A O 1
ATOM 1530 N N . ASN A 1 208 ? -20.127 11.011 7.174 1.00 92.12 208 ASN A N 1
ATOM 1531 C CA . ASN A 1 208 ? -19.702 9.901 8.024 1.00 92.12 208 ASN A CA 1
ATOM 1532 C C . ASN A 1 208 ? -19.324 8.660 7.200 1.00 92.12 208 ASN A C 1
ATOM 1534 O O . ASN A 1 208 ? -19.814 8.458 6.087 1.00 92.12 208 ASN A O 1
ATOM 1538 N N . TRP A 1 209 ? -18.510 7.783 7.792 1.00 91.44 209 TRP A N 1
ATOM 1539 C CA . TRP A 1 209 ? -18.186 6.475 7.222 1.00 91.44 209 TRP A CA 1
ATOM 1540 C C . TRP A 1 209 ? -19.376 5.526 7.379 1.00 91.44 209 TRP A C 1
ATOM 1542 O O . TRP A 1 209 ? -19.870 5.312 8.485 1.00 91.44 209 TRP A O 1
ATOM 1552 N N . THR A 1 210 ? -19.853 4.971 6.265 1.00 94.25 210 THR A N 1
ATOM 1553 C CA . THR A 1 210 ? -20.970 4.018 6.257 1.00 94.25 210 THR A CA 1
ATOM 1554 C C . THR A 1 210 ? -20.439 2.596 6.152 1.00 94.25 210 THR A C 1
ATOM 1556 O O . THR A 1 210 ? -19.753 2.265 5.188 1.00 94.25 210 THR A O 1
ATOM 1559 N N . ASN A 1 211 ? -20.817 1.743 7.104 1.00 93.44 211 ASN A N 1
ATOM 1560 C CA . ASN A 1 211 ? -20.559 0.307 7.039 1.00 93.44 211 ASN A CA 1
ATOM 1561 C C . ASN A 1 211 ? -21.757 -0.423 6.420 1.00 93.44 211 ASN A C 1
ATOM 1563 O O . ASN A 1 211 ? -22.915 -0.089 6.684 1.00 93.44 211 ASN A O 1
ATOM 1567 N N . VAL A 1 212 ? -21.491 -1.453 5.614 1.00 96.06 212 VAL A N 1
ATOM 1568 C CA . VAL A 1 212 ? -22.544 -2.324 5.075 1.00 96.06 212 VAL A CA 1
ATOM 1569 C C . VAL A 1 212 ? -23.217 -3.065 6.232 1.00 96.06 212 VAL A C 1
ATOM 1571 O O . VAL A 1 212 ? -22.565 -3.783 6.981 1.00 96.06 212 VAL A O 1
ATOM 1574 N N . SER A 1 213 ? -24.533 -2.902 6.379 1.00 96.19 213 SER A N 1
ATOM 1575 C CA . SER A 1 213 ? -25.316 -3.517 7.468 1.00 96.19 213 SER A CA 1
ATOM 1576 C C . SER A 1 213 ? -26.679 -4.044 6.994 1.00 96.19 213 SER A C 1
ATOM 1578 O O . SER A 1 213 ? -27.591 -4.270 7.790 1.00 96.19 213 SER A O 1
ATOM 1580 N N . ASP A 1 214 ? -26.828 -4.252 5.685 1.00 98.00 214 ASP A N 1
ATOM 1581 C CA . ASP A 1 214 ? -28.064 -4.737 5.070 1.00 98.00 214 ASP A CA 1
ATOM 1582 C C . ASP A 1 214 ? -28.393 -6.170 5.525 1.00 98.00 214 ASP A C 1
ATOM 1584 O O . ASP A 1 214 ? -27.552 -7.070 5.457 1.00 98.00 214 ASP A O 1
ATOM 1588 N N . GLY A 1 215 ? -29.633 -6.388 5.978 1.00 97.56 215 GLY A N 1
ATOM 1589 C CA . GLY A 1 215 ? -30.097 -7.674 6.503 1.00 97.56 215 GLY A CA 1
ATOM 1590 C C . GLY A 1 215 ? -30.004 -8.828 5.503 1.00 97.56 215 GLY A C 1
ATOM 1591 O O . GLY A 1 215 ? -29.816 -9.967 5.919 1.00 97.56 215 GLY A O 1
ATOM 1592 N N . ARG A 1 216 ? -30.044 -8.550 4.192 1.00 97.75 216 ARG A N 1
ATOM 1593 C CA . ARG A 1 216 ? -29.911 -9.568 3.133 1.00 97.75 216 ARG A CA 1
ATOM 1594 C C . ARG A 1 216 ? -28.566 -10.292 3.162 1.00 97.75 216 ARG A C 1
ATOM 1596 O O . ARG A 1 216 ? -28.474 -11.426 2.700 1.00 97.75 216 ARG A O 1
ATOM 1603 N N . TYR A 1 217 ? -27.533 -9.644 3.696 1.00 97.94 217 TYR A N 1
ATOM 1604 C CA . TYR A 1 217 ? -26.173 -10.178 3.746 1.00 97.94 217 TYR A CA 1
ATOM 1605 C C . TYR A 1 217 ? -25.750 -10.599 5.159 1.00 97.94 217 TYR A C 1
ATOM 1607 O O . TYR A 1 217 ? -24.585 -10.925 5.375 1.00 97.94 217 TYR A O 1
ATOM 1615 N N . LYS A 1 218 ? -26.685 -10.640 6.120 1.00 97.38 218 LYS A N 1
ATOM 1616 C CA . LYS A 1 218 ? -26.433 -11.133 7.479 1.00 97.38 218 LYS A CA 1
ATOM 1617 C C . LYS A 1 218 ? -26.870 -12.589 7.611 1.00 97.38 218 LYS A C 1
ATOM 1619 O O . LYS A 1 218 ? -27.961 -12.967 7.197 1.00 97.38 218 LYS A O 1
ATOM 1624 N N . LYS A 1 219 ? -26.015 -13.411 8.215 1.00 97.56 219 LYS A N 1
ATOM 1625 C CA . LYS A 1 219 ? -26.275 -14.825 8.520 1.00 97.56 219 LYS A CA 1
ATOM 1626 C C . LYS A 1 219 ? -26.096 -15.047 10.018 1.00 97.56 219 LYS A C 1
ATOM 1628 O O . LYS A 1 219 ? -25.332 -14.321 10.642 1.00 97.56 219 LYS A O 1
ATOM 1633 N N . ASN A 1 220 ? -26.786 -16.043 10.576 1.00 96.56 220 ASN A N 1
ATOM 1634 C CA . ASN A 1 220 ? -26.688 -16.417 11.994 1.00 96.56 220 ASN A CA 1
ATOM 1635 C C . ASN A 1 220 ? -26.966 -15.250 12.965 1.00 96.56 220 ASN A C 1
ATOM 1637 O O . ASN A 1 220 ? -26.271 -15.088 13.962 1.00 96.56 220 ASN A O 1
ATOM 1641 N N . VAL A 1 221 ? -27.970 -14.419 12.665 1.00 97.00 221 VAL A N 1
ATOM 1642 C CA . VAL A 1 221 ? -28.330 -13.266 13.506 1.00 97.00 221 VAL A CA 1
ATOM 1643 C C . VAL A 1 221 ? -28.896 -13.748 14.845 1.00 97.00 221 VAL A C 1
ATOM 1645 O O . VAL A 1 221 ? -29.877 -14.491 14.867 1.00 97.00 221 VAL A O 1
ATOM 1648 N N . GLN A 1 222 ? -28.290 -13.310 15.950 1.00 95.38 222 GLN A N 1
ATOM 1649 C CA . GLN A 1 222 ? -28.674 -13.648 17.324 1.00 95.38 222 GLN A CA 1
ATOM 1650 C C . GLN A 1 222 ? -28.713 -12.387 18.201 1.00 95.38 222 GLN A C 1
ATOM 1652 O O . GLN A 1 222 ? -28.036 -11.401 17.916 1.00 95.38 222 GLN A O 1
ATOM 1657 N N . ALA A 1 223 ? -29.519 -12.410 19.266 1.00 94.56 223 ALA A N 1
ATOM 1658 C CA . ALA A 1 223 ? -29.687 -11.297 20.207 1.00 94.56 223 ALA A CA 1
ATOM 1659 C C . ALA A 1 223 ? -28.886 -11.524 21.505 1.00 94.56 223 ALA A C 1
ATOM 1661 O O . ALA A 1 223 ? -29.447 -11.517 22.598 1.00 94.56 223 ALA A O 1
ATOM 1662 N N . ASN A 1 224 ? -27.582 -11.769 21.376 1.00 94.12 224 ASN A N 1
ATOM 1663 C CA . ASN A 1 224 ? -26.682 -12.196 22.456 1.00 94.12 224 ASN A CA 1
ATOM 1664 C C . ASN A 1 224 ? -25.510 -11.227 22.703 1.00 94.12 224 ASN A C 1
ATOM 1666 O O . ASN A 1 224 ? -24.455 -11.645 23.168 1.00 94.12 224 ASN A O 1
ATOM 1670 N N . VAL A 1 225 ? -25.674 -9.942 22.382 1.00 97.31 225 VAL A N 1
ATOM 1671 C CA . VAL A 1 225 ? -24.664 -8.923 22.708 1.00 97.31 225 VAL A CA 1
ATOM 1672 C C . VAL A 1 225 ? -24.625 -8.728 24.231 1.00 97.31 225 VAL A C 1
ATOM 1674 O O . VAL A 1 225 ? -25.697 -8.519 24.803 1.00 97.31 225 VAL A O 1
ATOM 1677 N N . PRO A 1 226 ? -23.452 -8.764 24.887 1.00 97.69 226 PRO A N 1
ATOM 1678 C CA . PRO A 1 226 ? -23.320 -8.406 26.300 1.00 97.69 226 PRO A CA 1
ATOM 1679 C C . PRO A 1 226 ? -23.405 -6.888 26.508 1.00 97.69 226 PRO A C 1
ATOM 1681 O O . PRO A 1 226 ? -22.757 -6.126 25.789 1.00 97.69 226 PRO A O 1
ATOM 1684 N N . GLY A 1 227 ? -24.198 -6.443 27.487 1.00 98.06 227 GLY A N 1
ATOM 1685 C CA . GLY A 1 227 ? -24.313 -5.038 27.881 1.00 98.06 227 GLY A CA 1
ATOM 1686 C C . GLY A 1 227 ? -23.449 -4.696 29.095 1.00 98.06 227 GLY A C 1
ATOM 1687 O O . GLY A 1 227 ? -22.242 -4.482 28.980 1.00 98.06 227 GLY A O 1
ATOM 1688 N N . LEU A 1 228 ? -24.078 -4.633 30.269 1.00 98.12 228 LEU A N 1
ATOM 1689 C CA . LEU A 1 228 ? -23.465 -4.252 31.542 1.00 98.12 228 LEU A CA 1
ATOM 1690 C C . LEU A 1 228 ? -22.295 -5.150 31.933 1.00 98.12 228 LEU A C 1
ATOM 1692 O O . LEU A 1 228 ? -21.281 -4.639 32.399 1.00 98.12 228 LEU A O 1
ATOM 1696 N N . GLU A 1 229 ? -22.404 -6.461 31.700 1.00 97.62 229 GLU A N 1
ATOM 1697 C CA . GLU A 1 229 ? -21.331 -7.423 31.991 1.00 97.62 229 GLU A CA 1
ATOM 1698 C C . GLU A 1 229 ? -20.013 -7.060 31.287 1.00 97.62 229 GLU A C 1
ATOM 1700 O O . GLU A 1 229 ? -18.937 -7.249 31.855 1.00 97.62 229 GLU A O 1
ATOM 1705 N N . PHE A 1 230 ? -20.095 -6.489 30.082 1.00 98.25 230 PHE A N 1
ATOM 1706 C CA . PHE A 1 230 ? -18.934 -6.016 29.335 1.00 98.25 230 PHE A CA 1
ATOM 1707 C C . PHE A 1 230 ? -18.524 -4.604 29.755 1.00 98.25 230 PHE A C 1
ATOM 1709 O O . PHE A 1 230 ? -17.379 -4.385 30.143 1.00 98.25 230 PHE A O 1
ATOM 1716 N N . ILE A 1 231 ? -19.455 -3.643 29.712 1.00 97.75 231 ILE A N 1
ATOM 1717 C CA . ILE A 1 231 ? -19.141 -2.218 29.899 1.00 97.75 231 ILE A CA 1
ATOM 1718 C C . ILE A 1 231 ? -18.609 -1.915 31.306 1.00 97.75 231 ILE A C 1
ATOM 1720 O O . ILE A 1 231 ? -17.704 -1.097 31.437 1.00 97.75 231 ILE A O 1
ATOM 1724 N N . LEU A 1 232 ? -19.112 -2.585 32.348 1.00 97.88 232 LEU A N 1
ATOM 1725 C CA . LEU A 1 232 ? -18.665 -2.350 33.728 1.00 97.88 232 LEU A CA 1
ATOM 1726 C C . LEU A 1 232 ? -17.246 -2.864 34.012 1.00 97.88 232 LEU A C 1
ATOM 1728 O O . LEU A 1 232 ? -16.655 -2.462 35.010 1.00 97.88 232 LEU A O 1
ATOM 1732 N N . LYS A 1 233 ? -16.704 -3.747 33.165 1.00 98.19 233 LYS A N 1
ATOM 1733 C CA . LYS A 1 233 ? -15.325 -4.243 33.280 1.00 98.19 233 LYS A CA 1
ATOM 1734 C C . LYS A 1 233 ? -14.309 -3.343 32.571 1.00 98.19 233 LYS A C 1
ATOM 1736 O O . LYS A 1 233 ? -13.118 -3.509 32.798 1.00 98.19 233 LYS A O 1
ATOM 1741 N N . LEU A 1 234 ? -14.749 -2.432 31.699 1.00 97.75 234 LEU A N 1
ATOM 1742 C CA . LEU A 1 234 ? -13.850 -1.568 30.933 1.00 97.75 234 LEU A CA 1
ATOM 1743 C C . LEU A 1 234 ? -13.254 -0.463 31.812 1.00 97.75 234 LEU A C 1
ATOM 1745 O O . LEU A 1 234 ? -13.971 0.189 32.568 1.00 97.75 234 LEU A O 1
ATOM 1749 N N . GLU A 1 235 ? -11.962 -0.189 31.632 1.00 96.75 235 GLU A N 1
ATOM 1750 C CA . GLU A 1 235 ? -11.232 0.849 32.369 1.00 96.75 235 GLU A CA 1
ATOM 1751 C C . GLU A 1 235 ? -10.832 2.014 31.444 1.00 96.75 235 GLU A C 1
ATOM 1753 O O . GLU A 1 235 ? -9.895 1.879 30.648 1.00 96.75 235 GLU A O 1
ATOM 1758 N N . PRO A 1 236 ? -11.524 3.169 31.503 1.00 97.62 236 PRO A N 1
ATOM 1759 C CA . PRO A 1 236 ? -11.114 4.362 30.772 1.00 97.62 236 PRO A CA 1
ATOM 1760 C C . PRO A 1 236 ? -9.791 4.917 31.306 1.00 97.62 236 PRO A C 1
ATOM 1762 O O . PRO A 1 236 ? -9.602 5.057 32.514 1.00 97.62 236 PRO A O 1
ATOM 1765 N N . VAL A 1 237 ? -8.902 5.308 30.398 1.00 98.31 237 VAL A N 1
ATOM 1766 C CA . VAL A 1 237 ? -7.579 5.860 30.702 1.00 98.31 237 VAL A CA 1
ATOM 1767 C C . VAL A 1 237 ? -7.313 7.133 29.904 1.00 98.31 237 VAL A C 1
ATOM 1769 O O . VAL A 1 237 ? -7.920 7.378 28.859 1.00 98.31 237 VAL A O 1
ATOM 1772 N N . THR A 1 238 ? -6.359 7.933 30.376 1.00 98.25 238 THR A N 1
ATOM 1773 C CA . THR A 1 238 ? -5.762 9.030 29.606 1.00 98.25 238 THR A CA 1
ATOM 1774 C C . THR A 1 238 ? -4.309 8.722 29.284 1.00 98.25 238 THR A C 1
ATOM 1776 O O . THR A 1 238 ? -3.603 8.188 30.138 1.00 98.25 238 THR A O 1
ATOM 1779 N N . TYR A 1 239 ? -3.848 9.068 28.085 1.00 97.56 239 TYR A N 1
ATOM 1780 C CA . TYR A 1 239 ? -2.488 8.765 27.639 1.00 97.56 239 TYR A CA 1
ATOM 1781 C C . TYR A 1 239 ? -1.995 9.751 26.577 1.00 97.56 239 TYR A C 1
ATOM 1783 O O . TYR A 1 239 ? -2.781 10.367 25.860 1.00 97.56 239 TYR A O 1
ATOM 1791 N N . ASN A 1 240 ? -0.677 9.856 26.445 1.00 97.25 240 ASN A N 1
ATOM 1792 C CA . ASN A 1 240 ? -0.009 10.476 25.307 1.00 97.25 240 ASN A CA 1
ATOM 1793 C C . ASN A 1 240 ? 0.529 9.354 24.412 1.00 97.25 240 ASN A C 1
ATOM 1795 O O . ASN A 1 240 ? 1.049 8.360 24.920 1.00 97.25 240 ASN A O 1
ATOM 1799 N N . LEU A 1 241 ? 0.368 9.478 23.093 1.00 95.69 241 LEU A N 1
ATOM 1800 C CA . LEU A 1 241 ? 0.952 8.515 22.158 1.00 95.69 241 LEU A CA 1
ATOM 1801 C C . LEU A 1 241 ? 2.446 8.790 21.997 1.00 95.69 241 LEU A C 1
ATOM 1803 O O . LEU A 1 241 ? 2.826 9.941 21.806 1.00 95.69 241 LEU A O 1
ATOM 1807 N N . ASP A 1 242 ? 3.253 7.732 21.992 1.00 95.81 242 ASP A N 1
ATOM 1808 C CA . ASP A 1 242 ? 4.639 7.775 21.520 1.00 95.81 242 ASP A CA 1
ATOM 1809 C C . ASP A 1 242 ? 4.636 7.634 19.990 1.00 95.81 242 ASP A C 1
ATOM 1811 O O . ASP A 1 242 ? 4.660 6.539 19.422 1.00 95.81 242 ASP A O 1
ATOM 1815 N N . VAL A 1 243 ? 4.479 8.770 19.315 1.00 95.06 243 VAL A N 1
ATOM 1816 C CA . VAL A 1 243 ? 4.359 8.844 17.854 1.00 95.06 243 VAL A CA 1
ATOM 1817 C C . VAL A 1 243 ? 5.701 8.524 17.203 1.00 95.06 243 VAL A C 1
ATOM 1819 O O . VAL A 1 243 ? 5.739 7.880 16.156 1.00 95.06 243 VAL A O 1
ATOM 1822 N N . SER A 1 244 ? 6.799 8.918 17.842 1.00 93.19 244 SER A N 1
ATOM 1823 C CA . SER A 1 244 ? 8.161 8.631 17.404 1.00 93.19 244 SER A CA 1
ATOM 1824 C C . SER A 1 244 ? 8.434 7.127 17.332 1.00 93.19 244 SER A C 1
ATOM 1826 O O . SER A 1 244 ? 8.933 6.651 16.307 1.00 93.19 244 SER A O 1
ATOM 1828 N N . ALA A 1 245 ? 8.052 6.361 18.362 1.00 93.38 245 ALA A N 1
ATOM 1829 C CA . ALA A 1 245 ? 8.162 4.902 18.356 1.00 93.38 245 ALA A CA 1
ATOM 1830 C C . ALA A 1 245 ? 7.308 4.269 17.245 1.00 93.38 245 ALA A C 1
ATOM 1832 O O . ALA A 1 245 ? 7.793 3.428 16.487 1.00 93.38 245 ALA A O 1
ATOM 1833 N N . ILE A 1 246 ? 6.068 4.736 17.065 1.00 92.69 246 ILE A N 1
ATOM 1834 C CA . ILE A 1 246 ? 5.180 4.245 15.999 1.00 92.69 246 ILE A CA 1
ATOM 1835 C C . ILE A 1 246 ? 5.768 4.529 14.608 1.00 92.69 246 ILE A C 1
ATOM 1837 O O . ILE A 1 246 ? 5.804 3.638 13.755 1.00 92.69 246 ILE A O 1
ATOM 1841 N N . SER A 1 247 ? 6.248 5.755 14.368 1.00 91.62 247 SER A N 1
ATOM 1842 C CA . SER A 1 247 ? 6.882 6.148 13.102 1.00 91.62 247 SER A CA 1
ATOM 1843 C C . SER A 1 247 ? 8.089 5.270 12.784 1.00 91.62 247 SER A C 1
ATOM 1845 O O . SER A 1 247 ? 8.332 4.968 11.610 1.00 91.62 247 SER A O 1
ATOM 1847 N N . HIS A 1 248 ? 8.860 4.907 13.810 1.00 90.00 248 HIS A N 1
ATOM 1848 C CA . HIS A 1 248 ? 10.023 4.045 13.684 1.00 90.00 248 HIS A CA 1
ATOM 1849 C C . HIS A 1 248 ? 9.609 2.620 13.296 1.00 90.00 248 HIS A C 1
ATOM 1851 O O . HIS A 1 248 ? 10.086 2.101 12.285 1.00 90.00 248 HIS A O 1
ATOM 1857 N N . ASP A 1 249 ? 8.668 2.021 14.027 1.00 90.31 249 ASP A N 1
ATOM 1858 C CA . ASP A 1 249 ? 8.241 0.632 13.820 1.00 90.31 249 ASP A CA 1
ATOM 1859 C C . ASP A 1 249 ? 7.531 0.422 12.475 1.00 90.31 249 ASP A C 1
ATOM 1861 O O . ASP A 1 249 ? 7.677 -0.621 11.829 1.00 90.31 249 ASP A O 1
ATOM 1865 N N . LEU A 1 250 ? 6.811 1.442 11.999 1.00 90.00 250 LEU A N 1
ATOM 1866 C CA . LEU A 1 250 ? 6.195 1.450 10.672 1.00 90.00 250 LEU A CA 1
ATOM 1867 C C . LEU A 1 250 ? 7.142 1.853 9.542 1.00 90.00 250 LEU A C 1
ATOM 1869 O O . LEU A 1 250 ? 6.753 1.773 8.375 1.00 90.00 250 LEU A O 1
ATOM 1873 N N . ASN A 1 251 ? 8.374 2.252 9.864 1.00 88.19 251 ASN A N 1
ATOM 1874 C CA . ASN A 1 251 ? 9.376 2.698 8.903 1.00 88.19 251 ASN A CA 1
ATOM 1875 C C . ASN A 1 251 ? 8.860 3.812 7.963 1.00 88.19 251 ASN A C 1
ATOM 1877 O O . ASN A 1 251 ? 9.139 3.815 6.762 1.00 88.19 251 ASN A O 1
ATOM 1881 N N . GLU A 1 252 ? 8.114 4.779 8.506 1.00 89.81 252 GLU A N 1
ATOM 1882 C CA . GLU A 1 252 ? 7.372 5.788 7.725 1.00 89.81 252 GLU A CA 1
ATOM 1883 C C . GLU A 1 252 ? 8.276 6.707 6.877 1.00 89.81 252 GLU A C 1
ATOM 1885 O O . GLU A 1 252 ? 7.838 7.302 5.891 1.00 89.81 252 GLU A O 1
ATOM 1890 N N . ASN A 1 253 ? 9.570 6.798 7.204 1.00 85.00 253 ASN A N 1
ATOM 1891 C CA . ASN A 1 253 ? 10.550 7.557 6.420 1.00 85.00 253 ASN A CA 1
ATOM 1892 C C . ASN A 1 253 ? 11.608 6.692 5.714 1.00 85.00 253 ASN A C 1
ATOM 1894 O O . ASN A 1 253 ? 12.624 7.213 5.237 1.00 85.00 253 ASN A O 1
ATOM 1898 N N . GLN A 1 254 ? 11.389 5.376 5.624 1.00 84.56 254 GLN A N 1
ATOM 1899 C CA . GLN A 1 254 ? 12.321 4.430 4.997 1.00 84.56 254 GLN A CA 1
ATOM 1900 C C . GLN A 1 254 ? 13.755 4.554 5.559 1.00 84.56 254 GLN A C 1
ATOM 1902 O O . GLN A 1 254 ? 14.724 4.667 4.805 1.00 84.56 254 GLN A O 1
ATOM 1907 N N . GLY A 1 255 ? 13.882 4.609 6.889 1.00 82.44 255 GLY A N 1
ATOM 1908 C CA . GLY A 1 255 ? 15.160 4.709 7.606 1.00 82.44 255 GLY A CA 1
ATOM 1909 C C . GLY A 1 255 ? 15.874 6.064 7.523 1.00 82.44 255 GLY A C 1
ATOM 1910 O O . GLY A 1 255 ? 17.038 6.158 7.906 1.00 82.44 255 GLY A O 1
ATOM 1911 N N . ARG A 1 256 ? 15.225 7.115 7.005 1.00 85.69 256 ARG A N 1
ATOM 1912 C CA . ARG A 1 256 ? 15.799 8.470 6.938 1.00 85.69 256 ARG A CA 1
ATOM 1913 C C . ARG A 1 256 ? 15.359 9.345 8.103 1.00 85.69 256 ARG A C 1
ATOM 1915 O O . ARG A 1 256 ? 14.322 9.118 8.721 1.00 85.69 256 ARG A O 1
ATOM 1922 N N . GLU A 1 257 ? 16.107 10.420 8.324 1.00 86.88 257 GLU A N 1
ATOM 1923 C CA . GLU A 1 257 ? 15.673 11.494 9.211 1.00 86.88 257 GLU A CA 1
ATOM 1924 C C . GLU A 1 257 ? 14.539 12.323 8.607 1.00 86.88 257 GLU A C 1
ATOM 1926 O O . GLU A 1 257 ? 14.542 12.666 7.420 1.00 86.88 257 GLU A O 1
ATOM 1931 N N . TRP A 1 258 ? 13.566 12.653 9.452 1.00 89.62 258 TRP A N 1
ATOM 1932 C CA . TRP A 1 258 ? 12.495 13.584 9.125 1.00 89.62 258 TRP A CA 1
ATOM 1933 C C . TRP A 1 258 ? 13.021 15.017 8.971 1.00 89.62 258 TRP A C 1
ATOM 1935 O O . TRP A 1 258 ? 13.990 15.414 9.626 1.00 89.62 258 TRP A O 1
ATOM 1945 N N . ASN A 1 259 ? 12.364 15.809 8.118 1.00 91.25 259 ASN A N 1
ATOM 1946 C CA . ASN A 1 259 ? 12.614 17.250 8.055 1.00 91.25 259 ASN A CA 1
ATOM 1947 C C . ASN A 1 259 ? 12.098 17.952 9.326 1.00 91.25 259 ASN A C 1
ATOM 1949 O O . ASN A 1 259 ? 11.433 17.344 10.168 1.00 91.25 259 ASN A O 1
ATOM 1953 N N . ILE A 1 260 ? 12.436 19.232 9.477 1.00 93.75 260 ILE A N 1
ATOM 1954 C CA . ILE A 1 260 ? 12.125 20.005 10.687 1.00 93.75 260 ILE A CA 1
ATOM 1955 C C . ILE A 1 260 ? 10.608 20.125 10.876 1.00 93.75 260 ILE A C 1
ATOM 1957 O O . ILE A 1 260 ? 10.116 19.979 11.990 1.00 93.75 260 ILE A O 1
ATOM 1961 N N . GLU A 1 261 ? 9.861 20.323 9.792 1.00 94.00 261 GLU A N 1
ATOM 1962 C CA . GLU A 1 261 ? 8.405 20.455 9.818 1.00 94.00 261 GLU A CA 1
ATOM 1963 C C . GLU A 1 261 ? 7.727 19.181 10.330 1.00 94.00 261 GLU A C 1
ATOM 1965 O O . GLU A 1 261 ? 6.809 19.248 11.144 1.00 94.00 261 GLU A O 1
ATOM 1970 N N . MET A 1 262 ? 8.198 18.014 9.888 1.00 92.38 262 MET A N 1
ATOM 1971 C CA . MET A 1 262 ? 7.656 16.730 10.314 1.00 92.38 262 MET A CA 1
ATOM 1972 C C . MET A 1 262 ? 8.069 16.379 11.746 1.00 92.38 262 MET A C 1
ATOM 1974 O O . MET A 1 262 ? 7.239 15.884 12.502 1.00 92.38 262 MET A O 1
ATOM 1978 N N . LYS A 1 263 ? 9.306 16.697 12.155 1.00 93.31 263 LYS A N 1
ATOM 1979 C CA . LYS A 1 263 ? 9.733 16.581 13.562 1.00 93.31 263 LYS A CA 1
ATOM 1980 C C . LYS A 1 263 ? 8.819 17.413 14.473 1.00 93.31 263 LYS A C 1
ATOM 1982 O O . LYS A 1 263 ? 8.285 16.886 15.440 1.00 93.31 263 LYS A O 1
ATOM 1987 N N . HIS A 1 264 ? 8.536 18.660 14.095 1.00 94.50 264 HIS A N 1
ATOM 1988 C CA . HIS A 1 264 ? 7.612 19.519 14.837 1.00 94.50 264 HIS A CA 1
ATOM 1989 C C . HIS A 1 264 ? 6.174 18.967 14.857 1.00 94.50 264 HIS A C 1
ATOM 1991 O O . HIS A 1 264 ? 5.504 19.027 15.882 1.00 94.50 264 HIS A O 1
ATOM 1997 N N . ALA A 1 265 ? 5.679 18.403 13.748 1.00 94.50 265 ALA A N 1
ATOM 1998 C CA . ALA A 1 265 ? 4.350 17.785 13.711 1.00 94.50 265 ALA A CA 1
ATOM 1999 C C . ALA A 1 265 ? 4.232 16.579 14.661 1.00 94.50 265 ALA A C 1
ATOM 2001 O O . ALA A 1 265 ? 3.213 16.431 15.336 1.00 94.50 265 ALA A O 1
ATOM 2002 N N . ILE A 1 266 ? 5.277 15.748 14.736 1.00 94.38 266 ILE A N 1
ATOM 2003 C CA . ILE A 1 266 ? 5.373 14.629 15.683 1.00 94.38 266 ILE A CA 1
ATOM 2004 C C . ILE A 1 266 ? 5.360 15.160 17.122 1.00 94.38 266 ILE A C 1
ATOM 2006 O O . ILE A 1 266 ? 4.509 14.748 17.906 1.00 94.38 266 ILE A O 1
ATOM 2010 N N . GLU A 1 267 ? 6.216 16.133 17.446 1.00 94.88 267 GLU A N 1
ATOM 2011 C CA . GLU A 1 267 ? 6.290 16.734 18.787 1.00 94.88 267 GLU A CA 1
ATOM 2012 C C . GLU A 1 267 ? 4.949 17.330 19.242 1.00 94.88 267 GLU A C 1
ATOM 2014 O O . GLU A 1 267 ? 4.529 17.140 20.384 1.00 94.88 267 GLU A O 1
ATOM 2019 N N . GLU A 1 268 ? 4.247 18.045 18.360 1.00 95.75 268 GLU A N 1
ATOM 2020 C CA . GLU A 1 268 ? 2.925 18.593 18.674 1.00 95.75 268 GLU A CA 1
ATOM 2021 C C . GLU A 1 268 ? 1.883 17.490 18.882 1.00 95.75 268 GLU A C 1
ATOM 2023 O O . GLU A 1 268 ? 1.032 17.604 19.765 1.00 95.75 268 GLU A O 1
ATOM 2028 N N . LYS A 1 269 ? 1.960 16.396 18.115 1.00 95.12 269 LYS A N 1
ATOM 2029 C CA . LYS A 1 269 ? 1.053 15.254 18.268 1.00 95.12 269 LYS A CA 1
ATOM 2030 C C . LYS A 1 269 ? 1.273 14.524 19.594 1.00 95.12 269 LYS A C 1
ATOM 2032 O O . LYS A 1 269 ? 0.290 14.164 20.242 1.00 95.12 269 LYS A O 1
ATOM 2037 N N . GLU A 1 270 ? 2.520 14.339 20.017 1.00 96.44 270 GLU A N 1
ATOM 2038 C CA . GLU A 1 270 ? 2.868 13.662 21.275 1.00 96.44 270 GLU A CA 1
ATOM 2039 C C . GLU A 1 270 ? 2.407 14.448 22.511 1.00 96.44 270 GLU A C 1
ATOM 2041 O O . GLU A 1 270 ? 2.064 13.853 23.532 1.00 96.44 270 GLU A O 1
ATOM 2046 N N . LYS A 1 271 ? 2.294 15.780 22.423 1.00 96.44 271 LYS A N 1
ATOM 2047 C CA . LYS A 1 271 ? 1.760 16.627 23.509 1.00 96.44 271 LYS A CA 1
ATOM 2048 C C . LYS A 1 271 ? 0.257 16.447 23.740 1.00 96.44 271 LYS A C 1
ATOM 2050 O O . LYS A 1 271 ? -0.246 16.822 24.801 1.00 96.44 271 LYS A O 1
ATOM 2055 N N . VAL A 1 272 ? -0.478 15.882 22.781 1.00 96.25 272 VAL A N 1
ATOM 2056 C CA . VAL A 1 272 ? -1.933 15.718 22.886 1.00 96.25 272 VAL A CA 1
ATOM 2057 C C . VAL A 1 272 ? -2.274 14.600 23.872 1.00 96.25 272 VAL A C 1
ATOM 2059 O O . VAL A 1 272 ? -2.084 13.421 23.576 1.00 96.25 272 VAL A O 1
ATOM 2062 N N . CYS A 1 273 ? -2.845 14.971 25.021 1.00 96.88 273 CYS A N 1
ATOM 2063 C CA . CYS A 1 273 ? -3.449 14.021 25.953 1.00 96.88 273 CYS A CA 1
ATOM 2064 C C . CYS A 1 273 ? -4.754 13.471 25.360 1.00 96.88 273 CYS A C 1
ATOM 2066 O O . CYS A 1 273 ? -5.683 14.223 25.054 1.00 96.88 273 CYS A O 1
ATOM 2068 N N . GLN A 1 274 ? -4.809 12.157 25.181 1.00 96.00 274 GLN A N 1
ATOM 2069 C CA . GLN A 1 274 ? -5.954 11.421 24.661 1.00 96.00 274 GLN A CA 1
ATOM 2070 C C . GLN A 1 274 ? -6.704 10.730 25.796 1.00 96.00 274 GLN A C 1
ATOM 2072 O O . GLN A 1 274 ? -6.157 10.493 26.870 1.00 96.00 274 GLN A O 1
ATOM 2077 N N . THR A 1 275 ? -7.965 10.388 25.552 1.00 97.88 275 THR A N 1
ATOM 2078 C CA . THR A 1 275 ? -8.793 9.582 26.454 1.00 97.88 275 THR A CA 1
ATOM 2079 C C . THR A 1 275 ? -9.308 8.375 25.689 1.00 97.88 275 THR A C 1
ATOM 2081 O O . THR A 1 275 ? -9.735 8.514 24.542 1.00 97.88 275 THR A O 1
ATOM 2084 N N . GLY A 1 276 ? -9.264 7.198 26.304 1.00 97.44 276 GLY A N 1
ATOM 2085 C CA . GLY A 1 276 ? -9.628 5.965 25.625 1.00 97.44 276 GLY A CA 1
ATOM 2086 C C . GLY A 1 276 ? -9.469 4.720 26.483 1.00 97.44 276 GLY A C 1
ATOM 2087 O O . GLY A 1 276 ? -9.530 4.792 27.705 1.00 97.44 276 GLY A O 1
ATOM 2088 N N . PHE A 1 277 ? -9.249 3.583 25.828 1.00 98.12 277 PHE A N 1
ATOM 2089 C CA . PHE A 1 277 ? -8.992 2.287 26.455 1.00 98.12 277 PHE A CA 1
ATOM 2090 C C . PHE A 1 277 ? -7.698 1.673 25.916 1.00 98.12 277 PHE A C 1
ATOM 2092 O O . PHE A 1 277 ? -7.301 1.942 24.780 1.00 98.12 277 PHE A O 1
ATOM 2099 N N . ILE A 1 278 ? -7.082 0.790 26.702 1.00 98.19 278 ILE A N 1
ATOM 2100 C CA . ILE A 1 278 ? -5.982 -0.057 26.233 1.00 98.19 278 ILE A CA 1
ATOM 2101 C C . ILE A 1 278 ? -6.571 -1.262 25.495 1.00 98.19 278 ILE A C 1
ATOM 2103 O O . ILE A 1 278 ? -7.323 -2.048 26.066 1.00 98.19 278 ILE A O 1
ATOM 2107 N N . ALA A 1 279 ? -6.239 -1.414 24.214 1.00 98.12 279 ALA A N 1
ATOM 2108 C CA . ALA A 1 279 ? -6.864 -2.403 23.334 1.00 98.12 279 ALA A CA 1
ATOM 2109 C C . ALA A 1 279 ? -6.688 -3.856 23.807 1.00 98.12 279 ALA A C 1
ATOM 2111 O O . ALA A 1 279 ? -7.627 -4.645 23.737 1.00 98.12 279 ALA A O 1
ATOM 2112 N N . GLN A 1 280 ? -5.510 -4.188 24.335 1.00 98.00 280 GLN A N 1
ATOM 2113 C CA . GLN A 1 280 ? -5.196 -5.503 24.893 1.00 98.00 280 GLN A CA 1
ATOM 2114 C C . GLN A 1 280 ? -6.090 -5.837 26.091 1.00 98.00 280 GLN A C 1
ATOM 2116 O O . GLN A 1 280 ? -6.504 -6.980 26.262 1.00 98.00 280 GLN A O 1
ATOM 2121 N N . GLU A 1 281 ? -6.417 -4.832 26.904 1.00 98.12 281 GLU A N 1
ATOM 2122 C CA . GLU A 1 281 ? -7.277 -5.008 28.071 1.00 98.12 281 GLU A CA 1
ATOM 2123 C C . GLU A 1 281 ? -8.733 -5.230 27.652 1.00 98.12 281 GLU A C 1
ATOM 2125 O O . GLU A 1 281 ? -9.390 -6.145 28.145 1.00 98.12 281 GLU A O 1
ATOM 2130 N N . VAL A 1 282 ? -9.210 -4.474 26.656 1.00 98.44 282 VAL A N 1
ATOM 2131 C CA . VAL A 1 282 ? -10.529 -4.701 26.045 1.00 98.44 282 VAL A CA 1
ATOM 2132 C C . VAL A 1 282 ? -10.631 -6.120 25.481 1.00 98.44 282 VAL A C 1
ATOM 2134 O O . VAL A 1 282 ? -11.629 -6.799 25.715 1.00 98.44 282 VAL A O 1
ATOM 2137 N N . GLU A 1 283 ? -9.605 -6.588 24.763 1.00 98.25 283 GLU A N 1
ATOM 2138 C CA . GLU A 1 283 ? -9.574 -7.949 24.223 1.00 98.25 283 GLU A CA 1
ATOM 2139 C C . GLU A 1 283 ? -9.621 -9.002 25.335 1.00 98.25 283 GLU A C 1
ATOM 2141 O O . GLU A 1 283 ? -10.398 -9.958 25.260 1.00 98.25 283 GLU A O 1
ATOM 2146 N N . ARG A 1 284 ? -8.811 -8.821 26.384 1.00 98.12 284 ARG A N 1
ATOM 2147 C CA . ARG A 1 284 ? -8.764 -9.717 27.541 1.00 98.12 284 ARG A CA 1
ATOM 2148 C C . ARG A 1 284 ? -10.138 -9.836 28.199 1.00 98.12 284 ARG A C 1
ATOM 2150 O O . ARG A 1 284 ? -10.598 -10.953 28.431 1.00 98.12 284 ARG A O 1
ATOM 2157 N N . ILE A 1 285 ? -10.796 -8.707 28.457 1.00 98.31 285 ILE A N 1
ATOM 2158 C CA . ILE A 1 285 ? -12.137 -8.643 29.054 1.00 98.31 285 ILE A CA 1
ATOM 2159 C C . ILE A 1 285 ? -13.168 -9.322 28.151 1.00 98.31 285 ILE A C 1
ATOM 2161 O O . ILE A 1 285 ? -13.957 -10.132 28.630 1.00 98.31 285 ILE A O 1
ATOM 2165 N N . ALA A 1 286 ? -13.153 -9.024 26.849 1.00 97.88 286 ALA A N 1
ATOM 2166 C CA . ALA A 1 286 ? -14.082 -9.619 25.893 1.00 97.88 286 ALA A CA 1
ATOM 2167 C C . ALA A 1 286 ? -13.951 -11.153 25.881 1.00 97.88 286 ALA A C 1
ATOM 2169 O O . ALA A 1 286 ? -14.946 -11.867 25.997 1.00 97.88 286 ALA A O 1
ATOM 2170 N N . ARG A 1 287 ? -12.716 -11.673 25.865 1.00 97.38 287 ARG A N 1
ATOM 2171 C CA . ARG A 1 287 ? -12.442 -13.117 25.952 1.00 97.38 287 ARG A CA 1
ATOM 2172 C C . ARG A 1 287 ? -12.897 -13.733 27.278 1.00 97.38 287 ARG A C 1
ATOM 2174 O O . ARG A 1 287 ? -13.427 -14.840 27.261 1.00 97.38 287 ARG A O 1
ATOM 2181 N N . GLU A 1 288 ? -12.711 -13.038 28.402 1.00 97.62 288 GLU A N 1
ATOM 2182 C CA . GLU A 1 288 ? -13.111 -13.503 29.742 1.00 97.62 288 GLU A CA 1
ATOM 2183 C C . GLU A 1 288 ? -14.614 -13.806 29.826 1.00 97.62 288 GLU A C 1
ATOM 2185 O O . GLU A 1 288 ? -15.007 -14.801 30.431 1.00 97.62 288 GLU A O 1
ATOM 2190 N N . ILE A 1 289 ? -15.441 -12.988 29.172 1.00 97.31 289 ILE A N 1
ATOM 2191 C CA . ILE A 1 289 ? -16.905 -13.139 29.157 1.00 97.31 289 ILE A CA 1
ATOM 2192 C C . ILE A 1 289 ? -17.419 -13.916 27.931 1.00 97.31 289 ILE A C 1
ATOM 2194 O O . ILE A 1 289 ? -18.621 -13.977 27.686 1.00 97.31 289 ILE A O 1
ATOM 2198 N N . GLY A 1 290 ? -16.521 -14.493 27.125 1.00 96.50 290 GLY A N 1
ATOM 2199 C CA . GLY A 1 290 ? -16.886 -15.236 25.915 1.00 96.50 290 GLY A CA 1
ATOM 2200 C C . GLY A 1 290 ? -17.473 -14.369 24.793 1.00 96.50 290 GLY A C 1
ATOM 2201 O O . GLY A 1 290 ? -18.227 -14.873 23.961 1.00 96.50 290 GLY A O 1
ATOM 2202 N N . PHE A 1 291 ? -17.142 -13.078 24.760 1.00 96.88 291 PHE A N 1
ATOM 2203 C CA . PHE A 1 291 ? -17.593 -12.136 23.744 1.00 96.88 291 PHE A CA 1
ATOM 2204 C C . PHE A 1 291 ? -16.543 -11.963 22.642 1.00 96.88 291 PHE A C 1
ATOM 2206 O O . PHE A 1 291 ? -15.475 -11.395 22.862 1.00 96.88 291 PHE A O 1
ATOM 2213 N N . ASP A 1 292 ? -16.861 -12.420 21.432 1.00 95.12 292 ASP A N 1
ATOM 2214 C CA . ASP A 1 292 ? -16.062 -12.138 20.234 1.00 95.12 292 ASP A CA 1
ATOM 2215 C C . ASP A 1 292 ? -16.346 -10.710 19.741 1.00 95.12 292 ASP A C 1
ATOM 2217 O O . ASP A 1 292 ? -17.237 -10.464 18.922 1.00 95.12 292 ASP A O 1
ATOM 2221 N N . PHE A 1 293 ? -15.659 -9.737 20.340 1.00 97.25 293 PHE A N 1
ATOM 2222 C CA . PHE A 1 293 ? -15.944 -8.325 20.119 1.00 97.25 293 PHE A CA 1
ATOM 2223 C C . PHE A 1 293 ? -15.234 -7.772 18.875 1.00 97.25 293 PHE A C 1
ATOM 2225 O O . PHE A 1 293 ? -14.032 -7.504 18.886 1.00 97.25 293 PHE A O 1
ATOM 2232 N N . SER A 1 294 ? -16.016 -7.473 17.832 1.00 95.62 294 SER A N 1
ATOM 2233 C CA . SER A 1 294 ? -15.564 -6.860 16.568 1.00 95.62 294 SER A CA 1
ATOM 2234 C C . SER A 1 294 ? -14.886 -5.494 16.721 1.00 95.62 294 SER A C 1
ATOM 2236 O O . SER A 1 294 ? -14.253 -5.014 15.774 1.00 95.62 294 SER A O 1
ATOM 2238 N N . GLY A 1 295 ? -15.018 -4.848 17.882 1.00 97.19 295 GLY A N 1
ATOM 2239 C C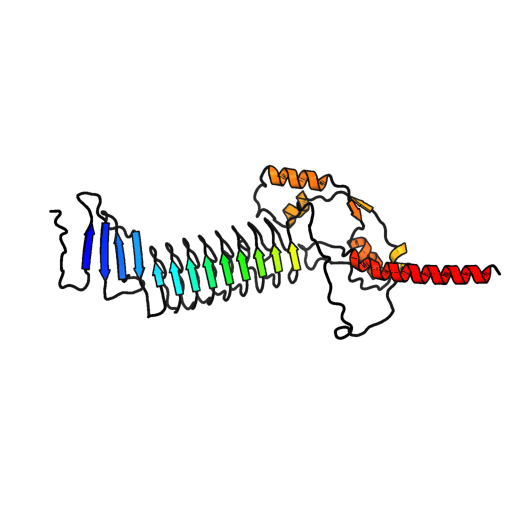A . GLY A 1 295 ? -14.382 -3.570 18.177 1.00 97.19 295 GLY A CA 1
ATOM 2240 C C . GLY A 1 295 ? -12.870 -3.641 18.374 1.00 97.19 295 GLY A C 1
ATOM 2241 O O . GLY A 1 295 ? -12.213 -2.609 18.245 1.00 97.19 295 GLY A O 1
ATOM 2242 N N . VAL A 1 296 ? -12.310 -4.823 18.641 1.00 98.00 296 VAL A N 1
ATOM 2243 C CA . VAL A 1 296 ? -10.859 -5.024 18.748 1.00 98.00 296 VAL A CA 1
ATOM 2244 C C . VAL A 1 296 ? -10.288 -5.393 17.379 1.00 98.00 296 VAL A C 1
ATOM 2246 O O . VAL A 1 296 ? -10.691 -6.377 16.764 1.00 98.00 296 VAL A O 1
ATOM 2249 N N . ASP A 1 297 ? -9.323 -4.611 16.897 1.00 96.56 297 ASP A N 1
ATOM 2250 C CA . ASP A 1 297 ? -8.479 -4.979 15.757 1.00 96.56 297 ASP A CA 1
ATOM 2251 C C . ASP A 1 297 ? -7.158 -5.520 16.303 1.00 96.56 297 ASP A C 1
ATOM 2253 O O . ASP A 1 297 ? -6.251 -4.757 16.640 1.00 96.56 297 ASP A O 1
ATOM 2257 N N . ALA A 1 298 ? -7.097 -6.837 16.492 1.00 95.50 298 ALA A N 1
ATOM 2258 C CA . ALA A 1 298 ? -5.906 -7.499 17.003 1.00 95.50 298 ALA A CA 1
ATOM 2259 C C . ALA A 1 298 ? -4.810 -7.592 15.914 1.00 95.50 298 ALA A C 1
ATOM 2261 O O . ALA A 1 298 ? -5.132 -7.748 14.727 1.00 95.50 298 ALA A O 1
ATOM 2262 N N . PRO A 1 299 ? -3.518 -7.545 16.293 1.00 94.12 299 PRO A N 1
ATOM 2263 C CA . PRO A 1 299 ? -2.403 -7.694 15.370 1.00 94.12 299 PRO A CA 1
ATOM 2264 C C . PRO A 1 299 ? -2.483 -8.986 14.559 1.00 94.12 299 PRO A C 1
ATOM 2266 O O . PRO A 1 299 ? -2.655 -10.078 15.101 1.00 94.12 299 PRO A O 1
ATOM 2269 N N . LYS A 1 300 ? -2.292 -8.871 13.244 1.00 91.94 300 LYS A N 1
ATOM 2270 C CA . LYS A 1 300 ? -2.277 -10.023 12.323 1.00 91.94 300 LYS A CA 1
ATOM 2271 C C . LYS A 1 300 ? -0.894 -10.680 12.224 1.00 91.94 300 LYS A C 1
ATOM 2273 O O . LYS A 1 300 ? -0.761 -11.752 11.639 1.00 91.94 300 LYS A O 1
ATOM 2278 N N . ASN A 1 301 ? 0.137 -10.017 12.742 1.00 89.81 301 ASN A N 1
ATOM 2279 C CA . ASN A 1 301 ? 1.520 -10.481 12.832 1.00 89.81 301 ASN A CA 1
ATOM 2280 C C . ASN A 1 301 ? 2.303 -9.608 13.832 1.00 89.81 301 ASN A C 1
ATOM 2282 O O . ASN A 1 301 ? 1.771 -8.632 14.353 1.00 89.81 301 ASN A O 1
ATOM 2286 N N . GLU A 1 302 ? 3.576 -9.936 14.058 1.00 88.06 302 GLU A N 1
ATOM 2287 C CA . GLU A 1 302 ? 4.463 -9.260 15.022 1.00 88.06 302 GLU A CA 1
ATOM 2288 C C . GLU A 1 302 ? 4.724 -7.772 14.727 1.00 88.06 302 GLU A C 1
ATOM 2290 O O . GLU A 1 302 ? 5.140 -7.043 15.621 1.00 88.06 302 GLU A O 1
ATOM 2295 N N . LYS A 1 303 ? 4.498 -7.314 13.488 1.00 84.69 303 LYS A N 1
ATOM 2296 C CA . LYS A 1 303 ? 4.679 -5.911 13.078 1.00 84.69 303 LYS A CA 1
ATOM 2297 C C . LYS A 1 303 ? 3.365 -5.126 13.030 1.00 84.69 303 LYS A C 1
ATOM 2299 O O . LYS A 1 303 ? 3.372 -3.937 12.700 1.00 84.69 303 LYS A O 1
ATOM 2304 N N . ASP A 1 304 ? 2.227 -5.780 13.241 1.00 91.00 304 ASP A N 1
ATOM 2305 C CA . ASP A 1 304 ? 0.922 -5.122 13.272 1.00 91.00 304 ASP A CA 1
ATOM 2306 C C . ASP A 1 304 ? 0.618 -4.597 14.677 1.00 91.00 304 ASP A C 1
ATOM 2308 O O . ASP A 1 304 ? 1.163 -5.068 15.672 1.00 91.00 304 ASP A O 1
ATOM 2312 N N . MET A 1 305 ? -0.233 -3.581 14.751 1.00 91.62 305 MET A N 1
ATOM 2313 C CA . MET A 1 305 ? -0.571 -2.917 16.006 1.00 91.62 305 MET A CA 1
ATOM 2314 C C . MET A 1 305 ? -2.012 -3.203 16.392 1.00 91.62 305 MET A C 1
ATOM 2316 O O . MET A 1 305 ? -2.871 -3.396 15.533 1.00 91.62 305 MET A O 1
ATOM 2320 N N . TYR A 1 306 ? -2.278 -3.179 17.696 1.00 96.12 306 TYR A N 1
ATOM 2321 C CA . TYR A 1 306 ? -3.648 -3.178 18.183 1.00 96.12 306 TYR A CA 1
ATOM 2322 C C . TYR A 1 306 ? -4.363 -1.883 17.793 1.00 96.12 306 TYR A C 1
ATOM 2324 O O . TYR A 1 306 ? -3.792 -0.793 17.858 1.00 96.12 306 TYR A O 1
ATOM 2332 N N . GLY A 1 307 ? -5.648 -2.005 17.476 1.00 96.50 307 GLY A N 1
ATOM 2333 C CA . GLY A 1 307 ? -6.558 -0.880 17.304 1.00 96.50 307 GLY A CA 1
ATOM 2334 C C . GLY A 1 307 ? -7.897 -1.113 17.997 1.00 96.50 307 GLY A C 1
ATOM 2335 O O . GLY A 1 307 ? -8.308 -2.249 18.232 1.00 96.50 307 GLY A O 1
ATOM 2336 N N . LEU A 1 308 ? -8.600 -0.018 18.296 1.00 97.69 308 LEU A N 1
ATOM 2337 C CA . LEU A 1 308 ? -9.982 -0.044 18.774 1.00 97.69 308 LEU A CA 1
ATOM 2338 C C . LEU A 1 308 ? -10.901 0.711 17.820 1.00 97.69 308 LEU A C 1
ATOM 2340 O O . LEU A 1 308 ? -10.623 1.838 17.408 1.00 97.69 308 LEU A O 1
ATOM 2344 N N . ARG A 1 309 ? -12.045 0.102 17.516 1.00 96.75 309 ARG A N 1
ATOM 2345 C CA . ARG A 1 309 ? -13.113 0.681 16.701 1.00 96.75 309 ARG A CA 1
ATOM 2346 C C . ARG A 1 309 ? -14.183 1.233 17.633 1.00 96.75 309 ARG A C 1
ATOM 2348 O O . ARG A 1 309 ? -15.148 0.551 17.959 1.00 96.75 309 ARG A O 1
ATOM 2355 N N . TYR A 1 310 ? -14.016 2.481 18.067 1.00 95.75 310 TYR A N 1
ATOM 2356 C CA . TYR A 1 310 ? -14.900 3.104 19.065 1.00 95.75 310 TYR A CA 1
ATOM 2357 C C . TYR A 1 310 ? -16.394 3.070 18.697 1.00 95.75 310 TYR A C 1
ATOM 2359 O O . TYR A 1 310 ? -17.236 2.956 19.582 1.00 95.75 310 TYR A O 1
ATOM 2367 N N . ALA A 1 311 ? -16.739 3.096 17.406 1.00 95.50 311 ALA A N 1
ATOM 2368 C CA . ALA A 1 311 ? -18.128 2.974 16.958 1.00 95.50 311 ALA A CA 1
ATOM 2369 C C . ALA A 1 311 ? -18.775 1.619 17.321 1.00 95.50 311 ALA A C 1
ATOM 2371 O O . ALA A 1 311 ? -19.982 1.563 17.541 1.00 95.50 311 ALA A O 1
ATOM 2372 N N . GLU A 1 312 ? -17.995 0.541 17.438 1.00 96.75 312 GLU A N 1
ATOM 2373 C CA . GLU A 1 312 ? -18.506 -0.799 17.764 1.00 96.75 312 GLU A CA 1
ATOM 2374 C C . GLU A 1 312 ? -18.962 -0.905 19.230 1.00 96.75 312 GLU A C 1
ATOM 2376 O O . GLU A 1 312 ? -19.822 -1.723 19.552 1.00 96.75 312 GLU A O 1
ATOM 2381 N N . PHE A 1 313 ? -18.474 -0.030 20.119 1.00 97.62 313 PHE A N 1
ATOM 2382 C CA . PHE A 1 313 ? -18.915 0.024 21.521 1.00 97.62 313 PHE A CA 1
ATOM 2383 C C . PHE A 1 313 ? -20.354 0.530 21.673 1.00 97.62 313 PHE A C 1
ATOM 2385 O O . PHE A 1 313 ? -20.979 0.293 22.706 1.00 97.62 313 PHE A O 1
ATOM 2392 N N . VAL A 1 314 ? -20.918 1.185 20.650 1.00 97.50 314 VAL A N 1
ATOM 2393 C CA . VAL A 1 314 ? -22.304 1.672 20.686 1.00 97.50 314 VAL A CA 1
ATOM 2394 C C . VAL A 1 314 ? -23.288 0.519 20.896 1.00 97.50 314 VAL A C 1
ATOM 2396 O O . VAL A 1 314 ? -24.261 0.686 21.626 1.00 97.50 314 VAL A O 1
ATOM 2399 N N . VAL A 1 315 ? -23.044 -0.660 20.312 1.00 97.31 315 VAL A N 1
ATOM 2400 C CA . VAL A 1 315 ? -23.990 -1.786 20.406 1.00 97.31 315 VAL A CA 1
ATOM 2401 C C . VAL A 1 315 ? -24.040 -2.374 21.829 1.00 97.31 315 VAL A C 1
ATOM 2403 O O . VAL A 1 315 ? -25.145 -2.460 22.375 1.00 97.31 315 VAL A O 1
ATOM 2406 N N . PRO A 1 316 ? -22.907 -2.692 22.491 1.00 98.19 316 PRO A N 1
ATOM 2407 C CA . PRO A 1 316 ? -22.906 -3.031 23.915 1.00 98.19 316 PRO A CA 1
ATOM 2408 C C . PRO A 1 316 ? -23.471 -1.927 24.818 1.00 98.19 316 PRO A C 1
ATOM 2410 O O . PRO A 1 316 ? -24.197 -2.230 25.760 1.00 98.19 316 PRO A O 1
ATOM 2413 N N . LEU A 1 317 ? -23.216 -0.645 24.524 1.00 98.25 317 LEU A N 1
ATOM 2414 C CA . LEU A 1 317 ? -23.785 0.469 25.297 1.00 98.25 317 LEU A CA 1
ATOM 2415 C C . LEU A 1 317 ? -25.316 0.522 25.198 1.00 98.25 317 LEU A C 1
ATOM 2417 O O . LEU A 1 317 ? -25.988 0.685 26.213 1.00 98.25 317 LEU A O 1
ATOM 2421 N N . VAL A 1 318 ? -25.884 0.334 24.001 1.00 98.44 318 VAL A N 1
ATOM 2422 C CA . VAL A 1 318 ? -27.342 0.229 23.817 1.00 98.44 318 VAL A CA 1
ATOM 2423 C C . VAL A 1 318 ? -27.899 -0.920 24.653 1.00 98.44 318 VAL A C 1
ATOM 2425 O O . VAL A 1 318 ? -28.902 -0.744 25.345 1.00 98.44 318 VAL A O 1
ATOM 2428 N N . LYS A 1 319 ? -27.236 -2.081 24.632 1.00 98.44 319 LYS A N 1
ATOM 2429 C CA . LYS A 1 319 ? -27.653 -3.234 25.430 1.00 98.44 319 LYS A CA 1
ATOM 2430 C C . LYS A 1 319 ? -27.574 -2.955 26.933 1.00 98.44 319 LYS A C 1
ATOM 2432 O O . LYS A 1 319 ? -28.525 -3.256 27.647 1.00 98.44 319 LYS A O 1
ATOM 2437 N N . ALA A 1 320 ? -26.498 -2.325 27.397 1.00 98.44 320 ALA A N 1
ATOM 2438 C CA . ALA A 1 320 ? -26.325 -1.954 28.797 1.00 98.44 320 ALA A CA 1
ATOM 2439 C C . ALA A 1 320 ? -27.430 -0.996 29.275 1.00 98.44 320 ALA A C 1
ATOM 2441 O O . ALA A 1 320 ? -27.980 -1.175 30.357 1.00 98.44 320 ALA A O 1
ATOM 2442 N N . VAL A 1 321 ? -27.820 -0.016 28.450 1.00 98.44 321 VAL A N 1
ATOM 2443 C CA . VAL A 1 321 ? -28.934 0.898 28.763 1.00 98.44 321 VAL A CA 1
ATOM 2444 C C . VAL A 1 321 ? -30.269 0.152 28.845 1.00 98.44 321 VAL A C 1
ATOM 2446 O O . VAL A 1 321 ? -31.063 0.426 29.744 1.00 98.44 321 VAL A O 1
ATOM 2449 N N . GLN A 1 322 ? -30.519 -0.810 27.950 1.00 98.25 322 GLN A N 1
ATOM 2450 C CA . GLN A 1 322 ? -31.720 -1.655 28.015 1.00 98.25 322 GLN A CA 1
ATOM 2451 C C . GLN A 1 322 ? -31.764 -2.484 29.306 1.00 98.25 322 GLN A C 1
ATOM 2453 O O . GLN A 1 322 ? -32.812 -2.575 29.943 1.00 98.25 322 GLN A O 1
ATOM 2458 N N . GLU A 1 323 ? -30.632 -3.065 29.704 1.00 98.12 323 GLU A N 1
ATOM 2459 C CA . GLU A 1 323 ? -30.507 -3.849 30.936 1.00 98.12 323 GLU A CA 1
ATOM 2460 C C . GLU A 1 323 ? -30.717 -2.984 32.186 1.00 98.12 323 GLU A C 1
ATOM 2462 O O . GLU A 1 323 ? -31.506 -3.358 33.053 1.00 98.12 323 GLU A O 1
ATOM 2467 N N . LEU A 1 324 ? -30.111 -1.791 32.240 1.00 98.06 324 LEU A N 1
ATOM 2468 C CA . LEU A 1 324 ? -30.336 -0.826 33.324 1.00 98.06 324 LEU A CA 1
ATOM 2469 C C . LEU A 1 324 ? -31.800 -0.391 33.416 1.00 98.06 324 LEU A C 1
ATOM 2471 O O . LEU A 1 324 ? -32.341 -0.279 34.514 1.00 98.06 324 LEU A O 1
ATOM 2475 N N . SER A 1 325 ? -32.456 -0.146 32.278 1.00 97.62 325 SER A N 1
ATOM 2476 C CA . SER A 1 325 ? -33.877 0.219 32.254 1.00 97.62 325 SER A CA 1
ATOM 2477 C C . SER A 1 325 ? -34.742 -0.887 32.860 1.00 97.62 325 SER A C 1
ATOM 2479 O O . SER A 1 325 ? -35.581 -0.609 33.714 1.00 97.62 325 SER A O 1
ATOM 2481 N N . ALA A 1 326 ? -34.495 -2.143 32.478 1.00 96.75 326 ALA A N 1
ATOM 2482 C CA . ALA A 1 326 ? -35.221 -3.292 33.013 1.00 96.75 326 ALA A CA 1
ATOM 2483 C C . ALA A 1 326 ? -34.974 -3.492 34.521 1.00 96.75 326 ALA A C 1
ATOM 2485 O O . ALA A 1 326 ? -35.894 -3.828 35.270 1.00 96.75 326 ALA A O 1
ATOM 2486 N N . GLU A 1 327 ? -33.745 -3.263 34.992 1.00 95.88 327 GLU A N 1
ATOM 2487 C CA . GLU A 1 327 ? -33.424 -3.340 36.417 1.00 95.88 327 GLU A CA 1
ATOM 2488 C C . GLU A 1 327 ? -34.108 -2.234 37.232 1.00 95.88 327 GLU A C 1
ATOM 2490 O O . GLU A 1 327 ? -34.678 -2.519 38.287 1.00 95.88 327 GLU A O 1
ATOM 2495 N N . ASN A 1 328 ? -34.129 -1.001 36.721 1.00 95.69 328 ASN A N 1
ATOM 2496 C CA . ASN A 1 328 ? -34.816 0.121 37.361 1.00 95.69 328 ASN A CA 1
ATOM 2497 C C . ASN A 1 328 ? -36.326 -0.114 37.478 1.00 95.69 328 ASN A C 1
ATOM 2499 O O . ASN A 1 328 ? -36.909 0.148 38.532 1.00 95.69 328 ASN A O 1
ATOM 2503 N N . GLU A 1 329 ? -36.962 -0.644 36.430 1.00 95.75 329 GLU A N 1
ATOM 2504 C CA . GLU A 1 329 ? -38.378 -1.022 36.477 1.00 95.75 329 GLU A CA 1
ATOM 2505 C C . GLU A 1 329 ? -38.622 -2.071 37.566 1.00 95.75 329 GLU A C 1
ATOM 2507 O O . GLU A 1 329 ? -39.492 -1.889 38.420 1.00 95.75 329 GLU A O 1
ATOM 2512 N N . ARG A 1 330 ? -37.807 -3.132 37.604 1.00 94.62 330 ARG A N 1
ATOM 2513 C CA . ARG A 1 330 ? -37.901 -4.183 38.628 1.00 94.62 330 ARG A CA 1
ATOM 2514 C C . ARG A 1 330 ? -37.762 -3.622 40.047 1.00 94.62 330 ARG A C 1
ATOM 2516 O O . ARG A 1 330 ? -38.532 -4.007 40.927 1.00 94.62 330 ARG A O 1
ATOM 2523 N N . LEU A 1 331 ? -36.811 -2.714 40.271 1.00 94.25 331 LEU A N 1
ATOM 2524 C CA . LEU A 1 331 ? -36.623 -2.055 41.566 1.00 94.25 331 LEU A CA 1
ATOM 2525 C C . LEU A 1 331 ? -37.841 -1.203 41.946 1.00 94.25 331 LEU A C 1
ATOM 2527 O O . LEU A 1 331 ? -38.302 -1.284 43.083 1.00 94.25 331 LEU A O 1
ATOM 2531 N N . SER A 1 332 ? -38.415 -0.457 40.998 1.00 91.69 332 SER A N 1
ATOM 2532 C CA . SER A 1 332 ? -39.624 0.343 41.232 1.00 91.69 332 SER A CA 1
ATOM 2533 C C . SER A 1 332 ? -40.814 -0.505 41.682 1.00 91.69 332 SER A C 1
ATOM 2535 O O . SER A 1 332 ? -41.534 -0.094 42.588 1.00 91.69 332 SER A O 1
ATOM 2537 N N . TRP A 1 333 ? -41.022 -1.678 41.078 1.00 86.94 333 TRP A N 1
ATOM 2538 C CA . TRP A 1 333 ? -42.089 -2.599 41.485 1.00 86.94 333 TRP A CA 1
ATOM 2539 C C . TRP A 1 333 ? -41.840 -3.219 42.863 1.00 86.94 333 TRP A C 1
ATOM 2541 O O . TRP A 1 333 ? -42.791 -3.473 43.586 1.00 86.94 333 TRP A O 1
ATOM 2551 N N . SER A 1 334 ? -40.580 -3.442 43.250 1.00 85.44 334 SER A N 1
ATOM 2552 C CA . SER A 1 334 ? -40.243 -4.020 44.562 1.00 85.44 334 SER A CA 1
ATOM 2553 C C . SER A 1 334 ? -40.408 -3.060 45.748 1.00 85.44 334 SER A C 1
ATOM 2555 O O . SER A 1 334 ? -40.405 -3.502 46.894 1.00 85.44 334 SER A O 1
ATOM 2557 N N . MET A 1 335 ? -40.524 -1.754 45.482 1.00 78.25 335 MET A N 1
ATOM 2558 C CA . MET A 1 335 ? -40.730 -0.714 46.499 1.00 78.25 335 MET A CA 1
ATOM 2559 C C . MET A 1 335 ? -42.212 -0.361 46.726 1.00 78.25 335 MET A C 1
ATOM 2561 O O . MET A 1 335 ? -42.498 0.458 47.601 1.00 78.25 335 MET A O 1
ATOM 2565 N N . GLN A 1 336 ? -43.130 -0.932 45.936 1.00 66.31 336 GLN A N 1
ATOM 2566 C CA . GLN A 1 336 ? -44.587 -0.798 46.081 1.00 66.31 336 GLN A CA 1
ATOM 2567 C C . GLN A 1 336 ? -45.165 -1.995 46.837 1.00 66.31 336 GLN A C 1
ATOM 2569 O O . GLN A 1 336 ? -46.094 -1.763 47.642 1.00 66.31 336 GLN A O 1
#

Sequence (336 aa):
MRKYILYWCLSACTTIIFGQNESKLVIDASPNQTNVNPLIRLRNSQGNDLMWIHSDRPANTFMGFLSGVANTGLANTFIGSVAGNANQAGIDNTAVGYAALYDNRSGHSNTALGSYAFAYSQSGSFNTALGYFSLANTTGAEYNTAIGYKAGSTWNNGYNNVFVGANTDVTTAGLFNVIAIGQGTGVSASSTARFGNSATGSYGGWANWTNVSDGRYKKNVQANVPGLEFILKLEPVTYNLDVSAISHDLNENQGREWNIEMKHAIEEKEKVCQTGFIAQEVERIAREIGFDFSGVDAPKNEKDMYGLRYAEFVVPLVKAVQELSAENERLSWSMQ

Secondary structure (DSSP, 8-state):
---------SSS-EEEEEEETTEEEEEEE-SS-BTTB-SEEEE-TTS-EEEEEE-STTT-EEESTTTTTT--SSS-EEESTTTTTT-SS--S-EEESTTTTTT-SS--S-EEESTTTTTT-SS--S-EEESTTTTTT-SS-BS-EEESTTTT-SS---BS-EEESTT-EESSTT-BS-EEESTT-EE-SSS-EEES-TT------SSPPPPP--GGG--S--S----HHHHTT---EEE---HHHHHHHTTTTTTPPPPHHHHHHHHHHHT--EEE--HHHHHHHHHHTT---TTEE--SSTT---EE-GGGGHHHHHHHHHHHHHHHHHHHHHT-